Protein AF-A0A225UW39-F1 (afdb_monomer_lite)

Radius of gyration: 44.23 Å; chains: 1; bounding box: 96×54×113 Å

Foldseek 3Di:
DDDDDDDDDDDDDDDDDDDDDDDDDDDDDDDDDDDDDDDDDDDDDDDDDDDDDDPDPPDDDPDDDQCRQQDPPFGGLVRLVVVQCVPPVLVCLCVCVDPPSPQDVVNSVVVSVVSCVVSVRNPPDPVVCVVPPPDPPPPPPDDDDDDDDDDDDDDDDDPVPVVVVVVVVVVVVVVVVVVVVVVVVVVVVVVVVVVVVVVVVVVVVVVVVVVVVVVVVVVVVVVVVVVVVVLVVLVVVLVVVVVVVDDNVVSCVVRPDPPPD

pLDDT: mean 72.31, std 24.88, range [29.11, 98.69]

Sequence (261 aa):
MAGVGGPRCATTAVVQATKLSVPSKPNTKKAATTTAASTVAVAATDVDKPGLRATTRTGKKAPIFWDSDGVNGGKTSLRVILDWMSDQANYDKWRGSDRNSGKTKEALLGEILEQLEKAHIKHRDRARRSATSRNPILQRNEKQPLAVKSSSTCKKQKPDSDERLLEQQEEAFRARKEKRERAMVYQEREHELRRKELQLKEEKHDREKAHADLELKLKLVHLKTAEREAAVQLLLARKKLQDGGVAQKGIAHLLPISSVE

Secondary structure (DSSP, 8-state):
---------------------------------------------------------TT-PPP--TTS--STT---HHHHHHHHHHSHHHHHHHHT-STT----HHHHHHHHHHHHHHTT-GGG-THHHHTT---GGG-SSS----------------THHHHHHHHHHHHHHHHHHHHHHHHHHHHHHHHHHHHHHHHHHHHHHHHHHHHHHHHHHHHHHHHHHHHHHHHHHHHHHHHHHHHTT--HHHHHHHS------

Structure (mmCIF, N/CA/C/O backbone):
data_AF-A0A225UW39-F1
#
_entry.id   AF-A0A225UW39-F1
#
loop_
_atom_site.group_PDB
_atom_site.id
_atom_site.type_symbol
_atom_site.label_atom_id
_atom_site.label_alt_id
_atom_site.label_comp_id
_atom_site.label_asym_id
_atom_site.label_entity_id
_atom_site.label_seq_id
_atom_site.pdbx_PDB_ins_code
_atom_site.Cartn_x
_atom_site.Cartn_y
_atom_site.Cartn_z
_atom_site.occupancy
_atom_site.B_iso_or_equiv
_atom_site.auth_seq_id
_atom_site.auth_comp_id
_atom_site.auth_asym_id
_atom_site.auth_atom_id
_atom_site.pdbx_PDB_model_num
ATOM 1 N N . MET A 1 1 ? 34.923 28.949 40.876 1.00 43.06 1 MET A N 1
ATOM 2 C CA . MET A 1 1 ? 34.770 28.513 39.470 1.00 43.06 1 MET A CA 1
ATOM 3 C C . MET A 1 1 ? 33.539 27.617 39.428 1.00 43.06 1 MET A C 1
ATOM 5 O O . MET A 1 1 ? 33.566 26.583 40.067 1.00 43.06 1 MET A O 1
ATOM 9 N N . ALA A 1 2 ? 32.357 28.168 39.151 1.00 41.69 2 ALA A N 1
ATOM 10 C CA . ALA A 1 2 ? 31.771 28.429 37.826 1.00 41.69 2 ALA A CA 1
ATOM 11 C C . ALA A 1 2 ? 31.164 27.160 37.177 1.00 41.69 2 ALA A C 1
ATOM 13 O O . ALA A 1 2 ? 31.898 26.223 36.890 1.00 41.69 2 ALA A O 1
ATOM 14 N N . GLY A 1 3 ? 29.840 27.198 36.931 1.00 43.31 3 GLY A N 1
ATOM 15 C CA . GLY A 1 3 ? 29.038 26.262 36.109 1.00 43.31 3 GLY A CA 1
ATOM 16 C C . GLY A 1 3 ? 28.100 25.354 36.927 1.00 43.31 3 GLY A C 1
ATOM 17 O O . GLY A 1 3 ? 28.575 24.358 37.448 1.00 43.31 3 GLY A O 1
ATOM 18 N N . VAL A 1 4 ? 26.830 25.675 37.246 1.00 47.44 4 VAL A N 1
ATOM 19 C CA . VAL A 1 4 ? 25.628 25.940 36.397 1.00 47.44 4 VAL A CA 1
ATOM 20 C C . VAL A 1 4 ? 25.274 24.711 35.536 1.00 47.44 4 VAL A C 1
ATOM 22 O O . VAL A 1 4 ? 26.114 24.274 34.769 1.00 47.44 4 VAL A O 1
ATOM 25 N N . GLY A 1 5 ? 24.090 24.090 35.546 1.00 38.31 5 GLY A N 1
ATOM 26 C CA . GLY A 1 5 ? 22.823 24.330 36.230 1.00 38.31 5 GLY A CA 1
ATOM 27 C C . GLY A 1 5 ? 21.783 23.267 35.815 1.00 38.31 5 GLY A C 1
ATOM 28 O O . GLY A 1 5 ? 21.834 22.711 34.722 1.00 38.31 5 GLY A O 1
ATOM 29 N N . GLY A 1 6 ? 20.833 23.000 36.705 1.00 38.66 6 GLY A N 1
ATOM 30 C CA . GLY A 1 6 ? 19.461 22.550 36.417 1.00 38.66 6 GLY A CA 1
ATOM 31 C C . GLY A 1 6 ? 18.514 23.426 37.264 1.00 38.66 6 GLY A C 1
ATOM 32 O O . GLY A 1 6 ? 19.045 24.225 38.040 1.00 38.66 6 GLY A O 1
ATOM 33 N N . PRO A 1 7 ? 17.166 23.318 37.212 1.00 55.56 7 PRO A N 1
ATOM 34 C CA . PRO A 1 7 ? 16.337 22.276 36.600 1.00 55.56 7 PRO A CA 1
ATOM 35 C C . PRO A 1 7 ? 15.132 22.800 35.761 1.00 55.56 7 PRO A C 1
ATOM 37 O O . PRO A 1 7 ? 14.865 23.991 35.674 1.00 55.56 7 PRO A O 1
ATOM 40 N N . ARG A 1 8 ? 14.408 21.839 35.162 1.00 48.00 8 ARG A N 1
ATOM 41 C CA . ARG A 1 8 ? 12.946 21.746 34.917 1.00 48.00 8 ARG A CA 1
ATOM 42 C C . ARG A 1 8 ? 12.094 23.030 34.906 1.00 48.00 8 ARG A C 1
ATOM 44 O O . ARG A 1 8 ? 11.932 23.644 35.948 1.00 48.00 8 ARG A O 1
ATOM 51 N N . CYS A 1 9 ? 11.327 23.219 33.825 1.00 42.88 9 CYS A N 1
ATOM 52 C CA . CYS A 1 9 ? 9.947 23.729 33.869 1.00 42.88 9 CYS A CA 1
ATOM 53 C C . CYS A 1 9 ? 9.122 23.157 32.701 1.00 42.88 9 CYS A C 1
ATOM 55 O O . CYS A 1 9 ? 9.587 23.099 31.565 1.00 42.88 9 CYS A O 1
ATOM 57 N N . ALA A 1 10 ? 7.906 22.717 33.021 1.00 45.09 10 ALA A N 1
ATOM 58 C CA . ALA A 1 10 ? 6.857 22.300 32.100 1.00 45.09 10 ALA A CA 1
ATOM 59 C C . ALA A 1 10 ? 5.999 23.508 31.698 1.00 45.09 10 ALA A C 1
ATOM 61 O O . ALA A 1 10 ? 5.753 24.361 32.549 1.00 45.09 10 ALA A O 1
ATOM 62 N N . THR A 1 11 ? 5.463 23.522 30.472 1.00 55.16 11 THR A N 1
ATOM 63 C CA . THR A 1 11 ? 4.322 24.381 30.114 1.00 55.16 11 THR A CA 1
ATOM 64 C C . THR A 1 11 ? 3.371 23.665 29.154 1.00 55.16 11 THR A C 1
ATOM 66 O O . THR A 1 11 ? 3.771 22.911 28.270 1.00 55.16 11 THR A O 1
ATOM 69 N N . THR A 1 12 ? 2.097 23.922 29.412 1.00 37.94 12 THR A N 1
ATOM 70 C CA . THR A 1 12 ? 0.854 23.303 28.956 1.00 37.94 12 THR A CA 1
ATOM 71 C C . THR A 1 12 ? 0.203 24.059 27.785 1.00 37.94 12 THR A C 1
ATOM 73 O O . THR A 1 12 ? 0.288 25.282 27.750 1.00 37.94 12 THR A O 1
ATOM 76 N N . ALA A 1 13 ? -0.557 23.317 26.956 1.00 38.22 13 ALA A N 1
ATOM 77 C CA . ALA A 1 13 ? -1.675 23.732 26.072 1.00 38.22 13 ALA A CA 1
ATOM 78 C C . ALA A 1 13 ? -1.328 24.641 24.861 1.00 38.22 13 ALA A C 1
ATOM 80 O O . ALA A 1 13 ? -0.354 25.371 24.882 1.00 38.22 13 ALA A O 1
ATOM 81 N N . VAL A 1 14 ? -2.028 24.630 23.717 1.00 41.81 14 VAL A N 1
ATOM 82 C CA . VAL A 1 14 ? -3.482 24.674 23.480 1.00 41.81 14 VAL A CA 1
ATOM 83 C C . VAL A 1 14 ? -3.831 24.069 22.108 1.00 41.81 14 VAL A C 1
ATOM 85 O O . VAL A 1 14 ? -3.168 24.303 21.103 1.00 41.81 14 VAL A O 1
ATOM 88 N N . VAL A 1 15 ? -4.939 23.331 22.104 1.00 37.72 15 VAL A N 1
ATOM 89 C CA . VAL A 1 15 ? -5.726 22.845 20.964 1.00 37.72 15 VAL A CA 1
ATOM 90 C C . VAL A 1 15 ? -6.373 24.013 20.216 1.00 37.72 15 VAL A C 1
ATOM 92 O O . VAL A 1 15 ? -7.062 24.802 20.855 1.00 37.72 15 VAL A O 1
ATOM 95 N N . GLN A 1 16 ? -6.312 24.050 18.881 1.00 40.28 16 GLN A N 1
ATOM 96 C CA . GLN A 1 16 ? -7.401 24.639 18.091 1.00 40.28 16 GLN A CA 1
ATOM 97 C C . GLN A 1 16 ? -7.714 23.802 16.850 1.00 40.28 16 GLN A C 1
ATOM 99 O O . GLN A 1 16 ? -6.872 23.563 15.989 1.00 40.28 16 GLN A O 1
ATOM 104 N N . ALA A 1 17 ? -8.973 23.372 16.802 1.00 36.50 17 ALA A N 1
ATOM 105 C CA . ALA A 1 17 ? -9.659 22.794 15.666 1.00 36.50 17 ALA A CA 1
ATOM 106 C C . ALA A 1 17 ? -10.583 23.855 15.049 1.00 36.50 17 ALA A C 1
ATOM 108 O O . ALA A 1 17 ? -11.327 24.518 15.769 1.00 36.50 17 ALA A O 1
ATOM 109 N N . THR A 1 18 ? -10.600 23.954 13.723 1.00 40.53 18 THR A N 1
ATOM 110 C CA . THR A 1 18 ? -11.638 24.637 12.929 1.00 40.53 18 THR A CA 1
ATOM 111 C C . THR A 1 18 ? -11.845 23.791 11.664 1.00 40.53 18 THR A C 1
ATOM 113 O O . THR A 1 18 ? -10.919 23.553 10.903 1.00 40.53 18 THR A O 1
ATOM 116 N N . LYS A 1 19 ? -12.903 22.979 11.591 1.00 45.28 19 LYS A N 1
ATOM 117 C CA . LYS A 1 19 ? -14.300 23.263 11.206 1.00 45.28 19 LYS A CA 1
ATOM 118 C C . LYS A 1 19 ? -14.480 23.495 9.694 1.00 45.28 19 LYS A C 1
ATOM 120 O O . LYS A 1 19 ? -14.080 24.511 9.142 1.00 45.28 19 LYS A O 1
ATOM 125 N N . LEU A 1 20 ? -15.129 22.498 9.086 1.00 36.25 20 LEU A N 1
ATOM 126 C CA . LEU A 1 20 ? -15.677 22.414 7.729 1.00 36.25 20 LEU A CA 1
ATOM 127 C C . LEU A 1 20 ? -16.505 23.647 7.333 1.00 36.25 20 LEU A C 1
ATOM 129 O O . LEU A 1 20 ? -17.276 24.154 8.149 1.00 36.25 20 LEU A O 1
ATOM 133 N N . SER A 1 21 ? -16.463 24.018 6.050 1.00 37.16 21 SER A N 1
ATOM 134 C CA . SER A 1 21 ? -17.576 24.719 5.403 1.00 37.16 21 SER A CA 1
ATOM 135 C C . SER A 1 21 ? -17.637 24.425 3.901 1.00 37.16 21 SER A C 1
ATOM 137 O O . SER A 1 21 ? -16.747 24.780 3.132 1.00 37.16 21 SER A O 1
ATOM 139 N N . VAL A 1 22 ? -18.720 23.753 3.518 1.00 44.44 22 VAL A N 1
ATOM 140 C CA . VAL A 1 22 ? -19.279 23.666 2.165 1.00 44.44 22 VAL A CA 1
ATOM 141 C C . VAL A 1 22 ? -20.171 24.891 1.956 1.00 44.44 22 VAL A C 1
ATOM 143 O O . VAL A 1 22 ? -20.897 25.258 2.880 1.00 44.44 22 VAL A O 1
ATOM 146 N N . PRO A 1 23 ? -20.250 25.434 0.734 1.00 44.53 23 PRO A N 1
ATOM 147 C CA . PRO A 1 23 ? -21.519 25.992 0.284 1.00 44.53 23 PRO A CA 1
ATOM 148 C C . PRO A 1 23 ? -22.024 25.319 -0.997 1.00 44.53 23 PRO A C 1
ATOM 150 O O . PRO A 1 23 ? -21.292 25.064 -1.951 1.00 44.53 23 PRO A O 1
ATOM 153 N N . SER A 1 24 ? -23.325 25.040 -0.989 1.00 31.25 24 SER A N 1
ATOM 154 C CA . SER A 1 24 ? -24.117 24.510 -2.092 1.00 31.25 24 SER A CA 1
ATOM 155 C C . SER A 1 24 ? -25.216 25.517 -2.456 1.00 31.25 24 SER A C 1
ATOM 157 O O . SER A 1 24 ? -25.734 26.178 -1.555 1.00 31.25 24 SER A O 1
ATOM 159 N N . LYS A 1 25 ? -25.624 25.478 -3.741 1.00 35.12 25 LYS A N 1
ATOM 160 C CA . LYS A 1 25 ? -26.891 25.939 -4.375 1.00 35.12 25 LYS A CA 1
ATOM 161 C C . LYS A 1 25 ? -27.014 27.420 -4.797 1.00 35.12 25 LYS A C 1
ATOM 163 O O . LYS A 1 25 ? -26.351 28.263 -4.207 1.00 35.12 25 LYS A O 1
ATOM 168 N N . PRO A 1 26 ? -27.989 27.779 -5.677 1.00 46.94 26 PRO A N 1
ATOM 169 C CA . PRO A 1 26 ? -28.672 27.029 -6.765 1.00 46.94 26 PRO A CA 1
ATOM 170 C C . PRO A 1 26 ? -28.851 27.859 -8.079 1.00 46.94 26 PRO A C 1
ATOM 172 O O . PRO A 1 26 ? -28.635 29.063 -8.086 1.00 46.94 26 PRO A O 1
ATOM 175 N N . ASN A 1 27 ? -29.324 27.253 -9.185 1.00 29.11 27 ASN A N 1
ATOM 176 C CA . ASN A 1 27 ? -30.716 27.371 -9.697 1.00 29.11 27 ASN A CA 1
ATOM 177 C C . ASN A 1 27 ? -30.883 27.209 -11.236 1.00 29.11 27 ASN A C 1
ATOM 179 O O . ASN A 1 27 ? -30.355 27.978 -12.028 1.00 29.11 27 ASN A O 1
ATOM 183 N N . THR A 1 28 ? -31.752 26.254 -11.602 1.00 32.28 28 THR A N 1
ATOM 184 C CA . THR A 1 28 ? -32.801 26.277 -12.654 1.00 32.28 28 THR A CA 1
ATOM 185 C C . THR A 1 28 ? -32.511 26.741 -14.092 1.00 32.28 28 THR A C 1
ATOM 187 O O . THR A 1 28 ? -32.328 27.929 -14.335 1.00 32.28 28 THR A O 1
ATOM 190 N N . LYS A 1 29 ? -32.829 25.867 -15.067 1.00 33.69 29 LYS A N 1
ATOM 191 C CA . LYS A 1 29 ? -34.083 25.943 -15.862 1.00 33.69 29 LYS A CA 1
ATOM 192 C C . LYS A 1 29 ? -34.317 24.689 -16.739 1.00 33.69 29 LYS A C 1
ATOM 194 O O . LYS A 1 29 ? -33.473 24.339 -17.547 1.00 33.69 29 LYS A O 1
ATOM 199 N N . LYS A 1 30 ? -35.495 24.077 -16.512 1.00 33.22 30 LYS A N 1
ATOM 200 C CA . LYS A 1 30 ? -36.467 23.377 -17.398 1.00 33.22 30 LYS A CA 1
ATOM 201 C C . LYS A 1 30 ? -35.930 22.608 -18.626 1.00 33.22 30 LYS A C 1
ATOM 203 O O . LYS A 1 30 ? -35.326 23.208 -19.497 1.00 33.22 30 LYS A O 1
ATOM 208 N N . ALA A 1 31 ? -36.079 21.282 -18.727 1.00 30.34 31 ALA A N 1
ATOM 209 C CA . ALA A 1 31 ? -37.294 20.444 -18.846 1.00 30.34 31 ALA A CA 1
ATOM 210 C C . ALA A 1 31 ? -37.996 20.517 -20.217 1.00 30.34 31 ALA A C 1
ATOM 212 O O . ALA A 1 31 ? -38.621 21.527 -20.521 1.00 30.34 31 ALA A O 1
ATOM 213 N N . ALA A 1 32 ? -37.972 19.401 -20.958 1.00 34.16 32 ALA A N 1
ATOM 214 C CA . ALA A 1 32 ? -39.138 18.819 -21.631 1.00 34.16 32 ALA A CA 1
ATOM 215 C C . ALA A 1 32 ? -38.837 17.363 -22.044 1.00 34.16 32 ALA A C 1
ATOM 217 O O . ALA A 1 32 ? -37.927 17.088 -22.820 1.00 34.16 32 ALA A O 1
ATOM 218 N N . THR A 1 33 ? -39.620 16.454 -21.472 1.00 33.66 33 THR A N 1
ATOM 219 C CA . THR A 1 33 ? -39.749 15.023 -21.765 1.00 33.66 33 THR A CA 1
ATOM 220 C C . THR A 1 33 ? -40.867 14.842 -22.784 1.00 33.66 33 THR A C 1
ATOM 222 O O . THR A 1 33 ? -41.932 15.388 -22.519 1.00 33.66 33 THR A O 1
ATOM 225 N N . THR A 1 34 ? -40.704 14.003 -23.817 1.00 34.22 34 THR A N 1
ATOM 226 C CA . THR A 1 34 ? -41.842 13.247 -24.384 1.00 34.22 34 THR A CA 1
ATOM 227 C C . THR A 1 34 ? -41.394 11.907 -24.982 1.00 34.22 34 THR A C 1
ATOM 229 O O . THR A 1 34 ? -40.616 11.837 -25.927 1.00 34.22 34 THR A O 1
ATOM 232 N N . THR A 1 35 ? -41.948 10.860 -24.381 1.00 30.28 35 THR A N 1
ATOM 233 C CA . THR A 1 35 ? -42.125 9.456 -24.772 1.00 30.28 35 THR A CA 1
ATOM 234 C C . THR A 1 35 ? -42.878 9.259 -26.098 1.00 30.28 35 THR A C 1
ATOM 236 O O . THR A 1 35 ? -43.879 9.935 -26.301 1.00 30.28 35 THR A O 1
ATOM 239 N N . ALA A 1 36 ? -42.519 8.256 -26.912 1.00 29.64 36 ALA A N 1
ATOM 240 C CA . ALA A 1 36 ? -43.477 7.369 -27.605 1.00 29.64 36 ALA A CA 1
ATOM 241 C C . ALA A 1 36 ? -42.772 6.199 -28.319 1.00 29.64 36 ALA A C 1
ATOM 243 O O . ALA A 1 36 ? -41.614 6.292 -28.711 1.00 29.64 36 ALA A O 1
ATOM 244 N N . ALA A 1 37 ? -43.504 5.092 -28.421 1.00 29.81 37 ALA A N 1
ATOM 245 C CA . ALA A 1 37 ? -43.069 3.735 -28.723 1.00 29.81 37 ALA A CA 1
ATOM 246 C C . ALA A 1 37 ? -43.017 3.360 -30.223 1.00 29.81 37 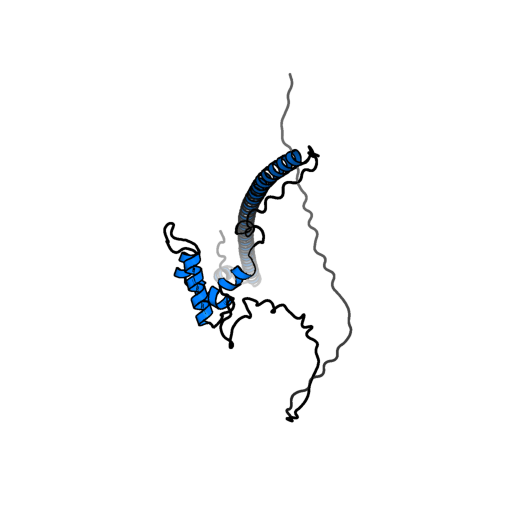ALA A C 1
ATOM 248 O O . ALA A 1 37 ? -43.473 4.103 -31.085 1.00 29.81 37 ALA A O 1
ATOM 249 N N . SER A 1 38 ? -42.471 2.155 -30.457 1.00 33.53 38 SER A N 1
ATOM 250 C CA . SER A 1 38 ? -42.459 1.283 -31.647 1.00 33.53 38 SER A CA 1
ATOM 251 C C . SER A 1 38 ? -43.503 1.523 -32.744 1.00 33.53 38 SER A C 1
ATOM 253 O O . SER A 1 38 ? -44.670 1.732 -32.430 1.00 33.53 38 SER A O 1
ATOM 255 N N . THR A 1 39 ? -43.141 1.255 -34.011 1.00 32.12 39 THR A N 1
ATOM 256 C CA . THR A 1 39 ? -43.664 0.130 -34.839 1.00 32.12 39 THR A CA 1
ATOM 257 C C . THR A 1 39 ? -42.969 0.080 -36.217 1.00 32.12 39 THR A C 1
ATOM 259 O O . THR A 1 39 ? -42.507 1.084 -36.745 1.00 32.12 39 THR A O 1
ATOM 262 N N . VAL A 1 40 ? -42.856 -1.144 -36.734 1.00 39.62 40 VAL A N 1
ATOM 263 C CA . VAL A 1 40 ? -42.181 -1.658 -37.938 1.00 39.62 40 VAL A CA 1
ATOM 264 C C . VAL A 1 40 ? -42.757 -1.128 -39.263 1.00 39.62 40 VAL A C 1
ATOM 266 O O . VAL A 1 40 ? -43.974 -1.065 -39.395 1.00 39.62 40 VAL A O 1
ATOM 269 N N . ALA A 1 41 ? -41.909 -0.906 -40.280 1.00 29.52 41 ALA A N 1
ATOM 270 C CA . ALA A 1 41 ? -42.256 -1.139 -41.691 1.00 29.52 41 ALA A CA 1
ATOM 271 C C . ALA A 1 41 ? -41.007 -1.300 -42.585 1.00 29.52 41 ALA A C 1
ATOM 273 O O . ALA A 1 41 ? -39.993 -0.629 -42.416 1.00 29.52 41 ALA A O 1
ATOM 274 N N . VAL A 1 42 ? -41.130 -2.233 -43.525 1.00 35.06 42 VAL A N 1
ATOM 275 C CA . VAL A 1 42 ? -40.176 -2.712 -44.532 1.00 35.06 42 VAL A CA 1
ATOM 276 C C . VAL A 1 42 ? -40.246 -1.837 -45.789 1.00 35.06 42 VAL A C 1
ATOM 278 O O . VAL A 1 42 ? -41.352 -1.514 -46.205 1.00 35.06 42 VAL A O 1
ATOM 281 N N . ALA A 1 43 ? -39.114 -1.549 -46.443 1.00 29.22 43 ALA A N 1
ATOM 282 C CA . ALA A 1 43 ? -39.011 -1.468 -47.910 1.00 29.22 43 ALA A CA 1
ATOM 283 C C . ALA A 1 43 ? -37.544 -1.341 -48.353 1.00 29.22 43 ALA A C 1
ATOM 285 O O . ALA A 1 43 ? -36.819 -0.445 -47.926 1.00 29.22 43 ALA A O 1
ATOM 286 N N . ALA A 1 44 ? -37.126 -2.258 -49.221 1.00 36.59 44 ALA A N 1
ATOM 287 C CA . ALA A 1 44 ? -35.885 -2.199 -49.975 1.00 36.59 44 ALA A CA 1
ATOM 288 C C . ALA A 1 44 ? -36.010 -1.214 -51.146 1.00 36.59 44 ALA A C 1
ATOM 290 O O . ALA A 1 44 ? -37.046 -1.217 -51.800 1.00 36.59 44 ALA A O 1
ATOM 291 N N . THR A 1 45 ? -34.934 -0.492 -51.471 1.00 33.97 45 THR A N 1
ATOM 292 C CA . THR A 1 45 ? -34.477 -0.297 -52.858 1.00 33.97 45 THR A CA 1
ATOM 293 C C . THR A 1 45 ? -32.982 0.015 -52.898 1.00 33.97 45 THR A C 1
ATOM 295 O O . THR A 1 45 ? -32.402 0.570 -51.969 1.00 33.97 45 THR A O 1
ATOM 298 N N . ASP A 1 46 ? -32.420 -0.426 -54.008 1.00 29.88 46 ASP A N 1
ATOM 299 C CA . ASP A 1 46 ? -31.042 -0.645 -54.411 1.00 29.88 46 ASP A CA 1
ATOM 300 C C . ASP A 1 46 ? -30.350 0.635 -54.970 1.00 29.88 46 ASP A C 1
ATOM 302 O O . ASP A 1 46 ? -31.019 1.622 -55.271 1.00 29.88 46 ASP A O 1
ATOM 306 N N . VAL A 1 47 ? -29.028 0.535 -55.182 1.00 37.81 47 VAL A N 1
ATOM 307 C CA . VAL A 1 47 ? -28.171 1.274 -56.147 1.00 37.81 47 VAL A CA 1
ATOM 308 C C . VAL A 1 47 ? -27.542 2.668 -55.817 1.00 37.81 47 VAL A C 1
ATOM 310 O O . VAL A 1 47 ? -28.205 3.685 -55.656 1.00 37.81 47 VAL A O 1
ATOM 313 N N . ASP A 1 48 ? -26.192 2.656 -55.881 1.00 31.22 48 ASP A N 1
ATOM 314 C CA . ASP A 1 48 ? -25.176 3.680 -56.260 1.00 31.22 48 ASP A CA 1
ATOM 315 C C . ASP A 1 48 ? -24.614 4.778 -55.301 1.00 31.22 48 ASP A C 1
ATOM 317 O O . ASP A 1 48 ? -25.154 5.865 -55.147 1.00 31.22 48 ASP A O 1
ATOM 321 N N . LYS A 1 49 ? -23.421 4.471 -54.730 1.00 38.28 49 LYS A N 1
ATOM 322 C CA . LYS A 1 49 ? -22.071 5.137 -54.796 1.00 38.28 49 LYS A CA 1
ATOM 323 C C . LYS A 1 49 ? -21.921 6.670 -55.057 1.00 38.28 49 LYS A C 1
ATOM 325 O O . LYS A 1 49 ? -22.751 7.242 -55.742 1.00 38.28 49 LYS A O 1
ATOM 330 N N . PRO A 1 50 ? -20.728 7.307 -54.837 1.00 46.09 50 PRO A N 1
ATOM 331 C CA . PRO A 1 50 ? -19.595 7.093 -53.902 1.00 46.09 50 PRO A CA 1
ATOM 332 C C . PRO A 1 50 ? -19.207 8.367 -53.091 1.00 46.09 50 PRO A C 1
ATOM 334 O O . PRO A 1 50 ? -19.533 9.486 -53.466 1.00 46.09 50 PRO A O 1
ATOM 337 N N . GLY A 1 51 ? -18.308 8.228 -52.102 1.00 30.42 51 GLY A N 1
ATOM 338 C CA . GLY A 1 51 ? -17.236 9.229 -51.933 1.00 30.42 51 GLY A CA 1
ATOM 339 C C . GLY A 1 51 ? -16.938 9.739 -50.523 1.00 30.42 51 GLY A C 1
ATOM 340 O O . GLY A 1 51 ? -17.150 10.912 -50.240 1.00 30.42 51 GLY A O 1
ATOM 341 N N . LEU A 1 52 ? -16.285 8.925 -49.687 1.00 40.03 52 LEU A N 1
ATOM 342 C CA . LEU A 1 52 ? -15.404 9.455 -48.641 1.00 40.03 52 LEU A CA 1
ATOM 343 C C . LEU A 1 52 ? -13.964 9.031 -48.937 1.00 40.03 52 LEU A C 1
ATOM 345 O O . LEU A 1 52 ? -13.610 7.854 -48.966 1.00 40.03 52 LEU A O 1
ATOM 349 N N . ARG A 1 53 ? -13.165 10.052 -49.254 1.00 41.62 53 ARG A N 1
ATOM 350 C CA . ARG A 1 53 ? -11.761 10.015 -49.665 1.00 41.62 53 ARG A CA 1
ATOM 351 C C . ARG A 1 53 ? -10.886 9.324 -48.614 1.00 41.62 53 ARG A C 1
ATOM 353 O O . ARG A 1 53 ? -10.520 9.937 -47.617 1.00 41.62 53 ARG A O 1
ATOM 360 N N . ALA A 1 54 ? -10.438 8.109 -48.912 1.00 41.16 54 ALA A N 1
ATOM 361 C CA . ALA A 1 54 ? -9.155 7.623 -48.422 1.00 41.16 54 ALA A CA 1
ATOM 362 C C . ALA A 1 54 ? -8.068 8.127 -49.382 1.00 41.16 54 ALA A C 1
ATOM 364 O O . ALA A 1 54 ? -8.010 7.739 -50.548 1.00 41.16 54 ALA A O 1
ATOM 365 N N . THR A 1 55 ? -7.218 9.032 -48.909 1.00 41.75 55 THR A N 1
ATOM 366 C CA . THR A 1 55 ? -6.019 9.477 -49.620 1.00 41.75 55 THR A CA 1
ATOM 367 C C . THR A 1 55 ? -5.016 8.327 -49.685 1.00 41.75 55 THR A C 1
ATOM 369 O O . THR A 1 55 ? -4.201 8.115 -48.789 1.00 41.75 55 THR A O 1
ATOM 372 N N . THR A 1 56 ? -5.054 7.559 -50.772 1.00 41.44 56 THR A N 1
ATOM 373 C CA . THR A 1 56 ? -4.016 6.576 -51.079 1.00 41.44 56 THR A CA 1
ATOM 374 C C . THR A 1 56 ? -2.743 7.304 -51.501 1.00 41.44 56 THR A C 1
ATOM 376 O O . THR A 1 56 ? -2.601 7.726 -52.648 1.00 41.44 56 THR A O 1
ATOM 379 N N . ARG A 1 57 ? -1.782 7.427 -50.578 1.00 44.22 57 ARG A N 1
ATOM 380 C CA . ARG A 1 57 ? -0.376 7.622 -50.951 1.00 44.22 57 ARG A CA 1
ATOM 381 C C . ARG A 1 57 ? 0.103 6.341 -51.623 1.00 44.22 57 ARG A C 1
ATOM 383 O O . ARG A 1 57 ? 0.302 5.314 -50.976 1.00 44.22 57 ARG A O 1
ATOM 390 N N . THR A 1 58 ? 0.259 6.419 -52.933 1.00 53.03 58 THR A N 1
ATOM 391 C CA . THR A 1 58 ? 0.842 5.388 -53.782 1.00 53.03 58 THR A CA 1
ATOM 392 C C . THR A 1 58 ? 2.225 4.980 -53.255 1.00 53.03 58 THR A C 1
ATOM 394 O O . THR A 1 58 ? 3.096 5.811 -53.000 1.00 53.03 58 THR A O 1
ATOM 397 N N . GLY A 1 59 ? 2.408 3.673 -53.038 1.00 54.59 59 GLY A N 1
ATOM 398 C CA . GLY A 1 59 ? 3.725 3.041 -52.894 1.00 54.59 59 GLY A CA 1
ATOM 399 C C . GLY A 1 59 ? 4.105 2.445 -51.533 1.00 54.59 59 GLY A C 1
ATOM 400 O O . GLY A 1 59 ? 5.115 1.748 -51.467 1.00 54.59 59 GLY A O 1
ATOM 401 N N . LYS A 1 60 ? 3.343 2.638 -50.446 1.00 61.06 60 LYS A N 1
ATOM 402 C CA . LYS A 1 60 ? 3.661 2.004 -49.147 1.00 61.06 60 LYS A CA 1
ATOM 403 C C . LYS A 1 60 ? 2.475 1.186 -48.644 1.00 61.06 60 LYS A C 1
ATOM 405 O O . LYS A 1 60 ? 1.407 1.737 -48.404 1.00 61.06 60 LYS A O 1
ATOM 410 N N . LYS A 1 61 ? 2.669 -0.134 -48.503 1.00 68.00 61 LYS A N 1
ATOM 411 C CA . LYS A 1 61 ? 1.677 -1.031 -47.885 1.00 68.00 61 LYS A CA 1
ATOM 412 C C . LYS A 1 61 ? 1.337 -0.484 -46.497 1.00 68.00 61 LYS A C 1
ATOM 414 O O . LYS A 1 61 ? 2.254 -0.093 -45.771 1.00 68.00 61 LYS A O 1
ATOM 419 N N . ALA A 1 62 ? 0.049 -0.439 -46.159 1.00 70.00 62 ALA A N 1
ATOM 420 C CA . ALA A 1 62 ? -0.400 0.013 -44.848 1.00 70.00 62 ALA A CA 1
ATOM 421 C C . ALA A 1 62 ? 0.345 -0.761 -43.740 1.00 70.00 62 ALA A C 1
ATOM 423 O O . ALA A 1 62 ? 0.584 -1.965 -43.906 1.00 70.00 62 ALA A O 1
ATOM 424 N N . PRO A 1 63 ? 0.755 -0.099 -42.642 1.00 74.75 63 PRO A N 1
ATOM 425 C CA . PRO A 1 63 ? 1.347 -0.782 -41.500 1.00 74.75 63 PRO A CA 1
ATOM 426 C C . PRO A 1 63 ? 0.408 -1.884 -41.007 1.00 74.75 63 PRO A C 1
ATOM 428 O O . PRO A 1 63 ? -0.747 -1.623 -40.684 1.00 74.75 63 PRO A O 1
ATOM 431 N N . ILE A 1 64 ? 0.900 -3.123 -40.977 1.00 79.12 64 ILE A N 1
ATOM 432 C CA . ILE A 1 64 ? 0.112 -4.262 -40.509 1.00 79.12 64 ILE A CA 1
ATOM 433 C C . ILE A 1 64 ? 0.251 -4.344 -38.986 1.00 79.12 64 ILE A C 1
ATOM 435 O O . ILE A 1 64 ? 1.304 -4.729 -38.460 1.00 79.12 64 ILE A O 1
ATOM 439 N N . PHE A 1 65 ? -0.808 -3.956 -38.279 1.00 84.62 65 PHE A N 1
ATOM 440 C CA . PHE A 1 65 ? -0.879 -4.018 -36.821 1.00 84.62 65 PHE A CA 1
ATOM 441 C C . PHE A 1 65 ? -1.017 -5.464 -36.341 1.00 84.62 65 PHE A C 1
ATOM 443 O O . PHE A 1 65 ? -1.741 -6.257 -36.927 1.00 84.62 65 PHE A O 1
ATOM 450 N N . TRP A 1 66 ? -0.319 -5.807 -35.260 1.00 89.38 66 TRP A N 1
ATOM 451 C CA . TRP A 1 66 ? -0.261 -7.171 -34.711 1.00 89.38 66 TRP A CA 1
ATOM 452 C C . TRP A 1 66 ? -1.584 -7.672 -34.115 1.00 89.38 66 TRP A C 1
ATOM 454 O O . TRP A 1 66 ? -1.739 -8.870 -33.901 1.00 89.38 66 TRP A O 1
ATOM 464 N N . ASP A 1 67 ? -2.515 -6.761 -33.832 1.00 87.44 67 ASP A N 1
ATOM 465 C CA . ASP A 1 67 ? -3.835 -7.054 -33.261 1.00 87.44 67 ASP A CA 1
ATOM 466 C C . ASP A 1 67 ? -4.966 -6.956 -34.303 1.00 87.44 67 ASP A C 1
ATOM 468 O O . ASP A 1 67 ? -6.147 -6.961 -33.980 1.00 87.44 67 ASP A O 1
ATOM 472 N N . SER A 1 68 ? -4.627 -6.819 -35.586 1.00 83.38 68 SER A N 1
ATOM 473 C CA . SER A 1 68 ? -5.619 -6.692 -36.668 1.00 83.38 68 SER A CA 1
ATOM 474 C C . SER A 1 68 ? -5.165 -7.381 -37.951 1.00 83.38 68 SER A C 1
ATOM 476 O O . SER A 1 68 ? -5.603 -7.036 -39.044 1.00 83.38 68 SER A O 1
ATOM 478 N N . ASP A 1 69 ? -4.254 -8.342 -37.824 1.00 86.00 69 ASP A N 1
ATOM 479 C CA . ASP A 1 69 ? -3.662 -9.079 -38.937 1.00 86.00 69 ASP A CA 1
ATOM 480 C C . ASP A 1 69 ? -4.155 -10.526 -39.040 1.00 86.00 69 ASP A C 1
ATOM 482 O O . ASP A 1 69 ? -3.561 -11.337 -39.755 1.00 86.00 69 ASP A O 1
ATOM 486 N N . GLY A 1 70 ? -5.258 -10.822 -38.347 1.00 85.25 70 GLY A N 1
ATOM 487 C CA . GLY A 1 70 ? -5.990 -12.072 -38.479 1.00 85.25 70 GLY A CA 1
ATOM 488 C C . GLY A 1 70 ? -6.539 -12.228 -39.896 1.00 85.25 70 GLY A C 1
ATOM 489 O O . GLY A 1 70 ? -7.102 -11.299 -40.477 1.00 85.25 70 GLY A O 1
ATOM 490 N N . VAL A 1 71 ? -6.363 -13.419 -40.459 1.00 84.25 71 VAL A N 1
ATOM 491 C CA . VAL A 1 71 ? -6.838 -13.775 -41.801 1.00 84.25 71 VAL A CA 1
ATOM 492 C C . VAL A 1 71 ? -8.139 -14.568 -41.665 1.00 84.25 71 VAL A C 1
ATOM 494 O O . VAL A 1 71 ? -8.246 -15.414 -40.783 1.00 84.25 71 VAL A O 1
ATOM 497 N N . ASN A 1 72 ? -9.137 -14.301 -42.516 1.00 79.75 72 ASN A N 1
ATOM 498 C CA . ASN A 1 72 ? -10.429 -15.013 -42.553 1.00 79.75 72 ASN A CA 1
ATOM 499 C C . ASN A 1 72 ? -11.188 -15.056 -41.208 1.00 79.75 72 ASN A C 1
ATOM 501 O O . ASN A 1 72 ? -11.814 -16.059 -40.879 1.00 79.75 72 ASN A O 1
ATOM 505 N N . GLY A 1 73 ? -11.108 -13.988 -40.406 1.00 79.56 73 GLY A N 1
ATOM 506 C CA . GLY A 1 73 ? -11.715 -13.960 -39.067 1.00 79.56 73 GLY A CA 1
ATOM 507 C C . GLY A 1 73 ? -10.997 -14.837 -38.030 1.00 79.56 73 GLY A C 1
ATOM 508 O O . GLY A 1 73 ? -11.532 -15.068 -36.949 1.00 79.56 73 GLY A O 1
ATOM 509 N N . GLY A 1 74 ? -9.797 -15.331 -38.351 1.00 84.31 74 GLY A N 1
ATOM 510 C CA . GLY A 1 74 ? -8.948 -16.111 -37.455 1.00 84.31 74 GLY A CA 1
ATOM 511 C C . GLY A 1 74 ? -8.230 -15.276 -36.388 1.00 84.31 74 GLY A C 1
ATOM 512 O O . GLY A 1 74 ? -8.313 -14.046 -36.352 1.00 84.31 74 GLY A O 1
ATOM 513 N N . LYS A 1 75 ? -7.491 -15.968 -35.509 1.00 89.19 75 LYS A N 1
ATOM 514 C CA . LYS A 1 75 ? -6.684 -15.351 -34.443 1.00 89.19 75 LYS A CA 1
ATOM 515 C C . LYS A 1 75 ? -5.671 -14.359 -35.040 1.00 89.19 75 LYS A C 1
ATOM 517 O O . LYS A 1 75 ? -5.060 -14.638 -36.066 1.00 89.19 75 LYS A O 1
ATOM 522 N N . THR A 1 76 ? -5.473 -13.222 -34.377 1.00 93.06 76 THR A N 1
ATOM 523 C CA . THR A 1 76 ? -4.434 -12.235 -34.729 1.00 93.06 76 THR A CA 1
ATOM 524 C C . THR A 1 76 ? -3.051 -12.741 -34.316 1.00 93.06 76 THR A C 1
ATOM 526 O O . THR A 1 76 ? -2.947 -13.589 -33.427 1.00 93.06 76 THR A O 1
ATOM 529 N N . SER A 1 77 ? -1.972 -12.210 -34.901 1.00 90.50 77 SER A N 1
ATOM 530 C CA . SER A 1 77 ? -0.597 -12.593 -34.540 1.00 90.50 77 SER A CA 1
ATOM 531 C C . SER A 1 77 ? -0.339 -12.433 -33.047 1.00 90.50 77 SER A C 1
ATOM 533 O O . SER A 1 77 ? 0.300 -13.283 -32.428 1.00 90.50 77 SER A O 1
ATOM 535 N N . LEU A 1 78 ? -0.852 -11.350 -32.455 1.00 92.69 78 LEU A N 1
ATOM 536 C CA . LEU A 1 78 ? -0.727 -11.101 -31.025 1.00 92.69 78 LEU A CA 1
ATOM 537 C C . LEU A 1 78 ? -1.434 -12.189 -30.208 1.00 92.69 78 LEU A C 1
ATOM 539 O O . LEU A 1 78 ? -0.857 -12.705 -29.254 1.00 92.69 78 LEU A O 1
ATOM 543 N N . ARG A 1 79 ? -2.648 -12.587 -30.606 1.00 93.38 79 ARG A N 1
ATOM 544 C CA . ARG A 1 79 ? -3.391 -13.667 -29.941 1.00 93.38 79 ARG A CA 1
ATOM 545 C C . ARG A 1 79 ? -2.693 -15.013 -30.078 1.00 93.38 79 ARG A C 1
ATOM 547 O O . ARG A 1 79 ? -2.626 -15.729 -29.091 1.00 93.38 79 ARG A O 1
ATOM 554 N N . VAL A 1 80 ? -2.140 -15.332 -31.247 1.00 92.31 80 VAL A N 1
ATOM 555 C CA . VAL A 1 80 ? -1.384 -16.577 -31.473 1.00 92.31 80 VAL A CA 1
ATOM 556 C C . VAL A 1 80 ? -0.147 -16.646 -30.576 1.00 92.31 80 VAL A C 1
ATOM 558 O O . VAL A 1 80 ? 0.111 -17.680 -29.968 1.00 92.31 80 VAL A O 1
ATOM 561 N N . ILE A 1 81 ? 0.597 -15.546 -30.442 1.00 92.19 81 ILE A N 1
ATOM 562 C CA . ILE A 1 81 ? 1.790 -15.501 -29.582 1.00 92.19 81 ILE A CA 1
ATOM 563 C C . ILE A 1 81 ? 1.416 -15.603 -28.105 1.00 92.19 81 ILE A C 1
ATOM 565 O O . ILE A 1 81 ? 2.083 -16.313 -27.359 1.00 92.19 81 ILE A O 1
ATOM 569 N N . LEU A 1 82 ? 0.359 -14.912 -27.675 1.00 93.44 82 LEU A N 1
ATOM 570 C CA . LEU A 1 82 ? -0.102 -14.975 -26.289 1.00 93.44 82 LEU A CA 1
ATOM 571 C C . LEU A 1 82 ? -0.612 -16.370 -25.917 1.00 93.44 82 LEU A C 1
ATOM 573 O O . LEU A 1 82 ? -0.302 -16.847 -24.833 1.00 93.44 82 LEU A O 1
ATOM 577 N N . ASP A 1 83 ? -1.338 -17.032 -26.816 1.00 93.12 83 ASP A N 1
ATOM 578 C CA . ASP A 1 83 ? -1.790 -18.419 -26.654 1.00 93.12 83 ASP A CA 1
ATOM 579 C C . ASP A 1 83 ? -0.580 -19.358 -26.524 1.00 93.12 83 ASP A C 1
ATOM 581 O O . ASP A 1 83 ? -0.461 -20.099 -25.554 1.00 93.12 83 ASP A O 1
ATOM 585 N N . TRP A 1 84 ? 0.407 -19.215 -27.415 1.00 91.81 84 TRP A N 1
ATOM 586 C CA . TRP A 1 84 ? 1.652 -19.986 -27.360 1.00 91.81 84 TRP A CA 1
ATOM 587 C C . TRP A 1 84 ? 2.456 -19.752 -26.071 1.00 91.81 84 TRP A C 1
ATOM 589 O O . TRP A 1 84 ? 3.054 -20.686 -25.540 1.00 91.81 84 TRP A O 1
ATOM 599 N N . MET A 1 85 ? 2.471 -18.518 -25.558 1.00 91.44 85 MET A N 1
ATOM 600 C CA . MET A 1 85 ? 3.134 -18.153 -24.301 1.00 91.44 85 MET A CA 1
ATOM 601 C C . MET A 1 85 ? 2.341 -18.528 -23.045 1.00 91.44 85 MET A C 1
ATOM 603 O O . MET A 1 85 ? 2.919 -18.516 -21.960 1.00 91.44 85 MET A O 1
ATOM 607 N N . SER A 1 86 ? 1.043 -18.816 -23.165 1.00 91.75 86 SER A N 1
ATOM 608 C CA . SER A 1 86 ? 0.204 -19.211 -22.025 1.00 91.75 86 SER A CA 1
ATOM 609 C C . SER A 1 86 ? 0.563 -20.613 -21.526 1.00 91.75 86 SER A C 1
ATOM 611 O O . SER A 1 86 ? 0.351 -20.929 -20.356 1.00 91.75 86 SER A O 1
ATOM 613 N N . ASP A 1 87 ? 1.185 -21.425 -22.382 1.00 89.94 87 ASP A N 1
ATOM 614 C CA . ASP A 1 87 ? 1.793 -22.689 -21.992 1.00 89.94 87 ASP A CA 1
ATOM 615 C C . ASP A 1 87 ? 3.072 -22.445 -21.181 1.00 89.94 87 ASP A C 1
ATOM 617 O O . ASP A 1 87 ? 4.088 -21.972 -21.704 1.00 89.94 87 ASP A O 1
ATOM 621 N N . GLN A 1 88 ? 3.058 -22.855 -19.911 1.00 85.62 88 GLN A N 1
ATOM 622 C CA . GLN A 1 88 ? 4.191 -22.700 -18.992 1.00 85.62 88 GLN A CA 1
ATOM 623 C C . GLN A 1 88 ? 5.495 -23.276 -19.574 1.00 85.62 88 GLN A C 1
ATOM 625 O O . GLN A 1 88 ? 6.543 -22.638 -19.518 1.00 85.62 88 GLN A O 1
ATOM 630 N N . ALA A 1 89 ? 5.419 -24.428 -20.246 1.00 86.50 89 ALA A N 1
ATOM 631 C CA . ALA A 1 89 ? 6.573 -25.061 -20.881 1.00 86.50 89 ALA A CA 1
ATOM 632 C C . ALA A 1 89 ? 7.187 -24.223 -22.019 1.00 86.50 89 ALA A C 1
ATOM 634 O O . ALA A 1 89 ? 8.392 -24.296 -22.257 1.00 86.50 89 ALA A O 1
ATOM 635 N N . ASN A 1 90 ? 6.387 -23.439 -22.747 1.00 88.06 90 ASN A N 1
ATOM 636 C CA . ASN A 1 90 ? 6.885 -22.552 -23.801 1.00 88.06 90 ASN A CA 1
ATOM 637 C C . ASN A 1 90 ? 7.433 -21.255 -23.207 1.00 88.06 90 ASN A C 1
ATOM 639 O O . ASN A 1 90 ? 8.488 -20.776 -23.631 1.00 88.06 90 ASN A O 1
ATOM 643 N N . TYR A 1 91 ? 6.771 -20.734 -22.173 1.00 87.94 91 TYR A N 1
ATOM 644 C CA . TYR A 1 91 ? 7.257 -19.592 -21.411 1.00 87.94 91 TYR A CA 1
ATOM 645 C C . TYR A 1 91 ? 8.624 -19.864 -20.765 1.00 87.94 91 TYR A C 1
ATOM 647 O O . TYR A 1 91 ? 9.535 -19.043 -20.884 1.00 87.94 91 TYR A O 1
ATOM 655 N N . ASP A 1 92 ? 8.817 -21.036 -20.160 1.00 85.19 92 ASP A N 1
ATOM 656 C CA . ASP A 1 92 ? 10.072 -21.409 -19.499 1.00 85.19 92 ASP A CA 1
ATOM 657 C C . ASP A 1 92 ? 11.235 -21.552 -20.495 1.00 85.19 92 ASP A C 1
ATOM 659 O O . ASP A 1 92 ? 12.346 -21.074 -20.225 1.00 85.19 92 ASP A O 1
ATOM 663 N N . LYS A 1 93 ? 10.965 -22.110 -21.688 1.00 84.00 93 LYS A N 1
ATOM 664 C CA . LYS A 1 93 ? 11.918 -22.143 -22.814 1.00 84.00 93 LYS A CA 1
ATOM 665 C C . LYS A 1 93 ? 12.278 -20.732 -23.283 1.00 84.00 93 LYS A C 1
ATOM 667 O O . LYS A 1 93 ? 13.448 -20.440 -23.513 1.00 84.00 93 LYS A O 1
ATOM 672 N N . TRP A 1 94 ? 11.291 -19.843 -23.409 1.00 84.12 94 TRP A N 1
ATOM 673 C CA . TRP A 1 94 ? 11.500 -18.460 -23.847 1.00 84.12 94 TRP A CA 1
ATOM 674 C C . TRP A 1 94 ? 12.278 -17.621 -22.823 1.00 84.12 94 TRP A C 1
ATOM 676 O O . TRP A 1 94 ? 13.151 -16.829 -23.194 1.00 84.12 94 TRP A O 1
ATOM 686 N N . ARG A 1 95 ? 11.997 -17.811 -21.527 1.00 84.06 95 ARG A N 1
ATOM 687 C CA . ARG A 1 95 ? 12.649 -17.097 -20.419 1.00 84.06 95 ARG A CA 1
ATOM 688 C C . ARG A 1 95 ? 14.061 -17.615 -20.124 1.00 84.06 95 ARG A C 1
ATOM 690 O O . ARG A 1 95 ? 14.800 -16.952 -19.399 1.00 84.06 95 ARG A O 1
ATOM 697 N N . GLY A 1 96 ? 14.449 -18.749 -20.713 1.00 74.00 96 GLY A N 1
ATOM 698 C CA . GLY A 1 96 ? 15.773 -19.348 -20.550 1.00 74.00 96 GLY A CA 1
ATOM 699 C C . GLY A 1 96 ? 15.978 -19.917 -19.149 1.00 74.00 96 GLY A C 1
ATOM 700 O O . GLY A 1 96 ? 17.045 -19.728 -18.569 1.00 74.00 96 GLY A O 1
ATOM 701 N N . SER A 1 97 ? 14.940 -20.548 -18.581 1.00 56.28 97 SER A N 1
ATOM 702 C CA . SER A 1 97 ? 14.967 -21.035 -17.193 1.00 56.28 97 SER A CA 1
ATOM 703 C C . SER A 1 97 ? 16.048 -22.096 -16.948 1.00 56.28 97 SER A C 1
ATOM 705 O O . SER A 1 97 ? 16.564 -22.185 -15.836 1.00 56.28 97 SER A O 1
ATOM 707 N N . ASP A 1 98 ? 16.477 -22.818 -17.983 1.00 53.62 98 ASP A N 1
ATOM 708 C CA . ASP A 1 98 ? 17.622 -23.716 -17.881 1.00 53.62 98 ASP A CA 1
ATOM 709 C C . ASP A 1 98 ? 18.876 -23.035 -18.422 1.00 53.62 98 ASP A C 1
ATOM 711 O O . ASP A 1 98 ? 18.978 -22.766 -19.624 1.00 53.62 98 ASP A O 1
ATOM 715 N N . ARG A 1 99 ? 19.884 -22.881 -17.551 1.00 54.50 99 ARG A N 1
ATOM 716 C CA . ARG A 1 99 ? 21.283 -22.517 -17.881 1.00 54.50 99 ARG A CA 1
ATOM 717 C C . ARG A 1 99 ? 21.932 -23.429 -18.944 1.00 54.50 99 ARG A C 1
ATOM 719 O O . ARG A 1 99 ? 23.051 -23.156 -19.365 1.00 54.50 99 ARG A O 1
ATOM 726 N N . ASN A 1 100 ? 21.214 -24.456 -19.409 1.00 55.66 100 ASN A N 1
ATOM 727 C CA . ASN A 1 100 ? 21.614 -25.448 -20.400 1.00 55.66 100 ASN A CA 1
ATOM 728 C C . ASN A 1 100 ? 20.517 -25.764 -21.449 1.00 55.66 100 ASN A C 1
ATOM 730 O O . ASN A 1 100 ? 20.667 -26.738 -22.186 1.00 55.66 100 ASN A O 1
ATOM 734 N N . SER A 1 101 ? 19.422 -24.992 -21.560 1.00 55.97 101 SER A N 1
ATOM 735 C CA . SER A 1 101 ? 18.413 -25.236 -22.613 1.00 55.97 101 SER A CA 1
ATOM 736 C C . SER A 1 101 ? 18.984 -24.878 -23.990 1.00 55.97 101 SER A C 1
ATOM 738 O O . SER A 1 101 ? 18.927 -23.744 -24.450 1.00 55.97 101 SER A O 1
ATOM 740 N N . GLY A 1 102 ? 19.563 -25.870 -24.667 1.00 55.69 102 GLY A N 1
ATOM 741 C CA . GLY A 1 102 ? 20.256 -25.744 -25.955 1.00 55.69 102 GLY A CA 1
ATOM 742 C C . GLY A 1 102 ? 19.393 -25.324 -27.152 1.00 55.69 102 GLY A C 1
ATOM 743 O O . GLY A 1 102 ? 19.845 -25.429 -28.289 1.00 55.69 102 GLY A O 1
ATOM 744 N N . LYS A 1 103 ? 18.163 -24.842 -26.940 1.00 64.25 103 LYS A N 1
ATOM 745 C CA . LYS A 1 103 ? 17.362 -24.230 -28.001 1.00 64.25 103 LYS A CA 1
ATOM 746 C C . LYS A 1 103 ? 17.690 -22.746 -28.064 1.00 64.25 103 LYS A C 1
ATOM 748 O O . LYS A 1 103 ? 17.344 -21.970 -27.177 1.00 64.25 103 LYS A O 1
ATOM 753 N N . THR A 1 104 ? 18.367 -22.341 -29.133 1.00 72.94 104 THR A N 1
ATOM 754 C CA . THR A 1 104 ? 18.610 -20.925 -29.406 1.00 72.94 104 THR A CA 1
ATOM 755 C C . THR A 1 104 ? 17.273 -20.189 -29.520 1.00 72.94 104 THR A C 1
ATOM 757 O O . THR A 1 104 ? 16.272 -20.749 -29.970 1.00 72.94 104 THR A O 1
ATOM 760 N N . LYS A 1 105 ? 17.247 -18.897 -29.171 1.00 77.56 105 LYS A N 1
ATOM 761 C CA . LYS A 1 105 ? 16.067 -18.046 -29.411 1.00 77.56 105 LYS A CA 1
ATOM 762 C C . LYS A 1 105 ? 15.609 -18.105 -30.873 1.00 77.56 105 LYS A C 1
ATOM 764 O O . LYS A 1 105 ? 14.431 -17.934 -31.149 1.00 77.56 105 LYS A O 1
ATOM 769 N N . GLU A 1 106 ? 16.525 -18.388 -31.800 1.00 76.94 106 GLU A N 1
ATOM 770 C CA . GLU A 1 106 ? 16.214 -18.595 -33.215 1.00 76.94 106 GLU A CA 1
ATOM 771 C C . GLU A 1 106 ? 15.341 -19.829 -33.471 1.00 76.94 106 GLU A C 1
ATOM 773 O O . GLU A 1 106 ? 14.420 -19.745 -34.278 1.00 76.94 106 GLU A O 1
ATOM 778 N N . ALA A 1 107 ? 15.582 -20.939 -32.768 1.00 80.62 107 ALA A N 1
ATOM 779 C CA . ALA A 1 107 ? 14.761 -22.142 -32.881 1.00 80.62 107 ALA A CA 1
ATOM 780 C C . ALA A 1 107 ? 13.332 -21.897 -32.367 1.00 80.62 107 ALA A C 1
ATOM 782 O O . ALA A 1 107 ? 12.368 -22.254 -33.036 1.00 80.62 107 ALA A O 1
ATOM 783 N N . LEU A 1 108 ? 13.187 -21.200 -31.234 1.00 84.62 108 LEU A N 1
ATOM 784 C CA . LEU A 1 108 ? 11.873 -20.830 -30.686 1.00 84.62 108 LEU A CA 1
ATOM 785 C C . LEU A 1 108 ? 11.117 -19.852 -31.593 1.00 84.62 108 LEU A C 1
ATOM 787 O O . LEU A 1 108 ? 9.903 -19.948 -31.743 1.00 84.62 108 LEU A O 1
ATOM 791 N N . LEU A 1 109 ? 11.829 -18.926 -32.240 1.00 86.00 109 LEU A N 1
ATOM 792 C CA . LEU A 1 109 ? 11.231 -18.064 -33.258 1.00 86.00 109 LEU A CA 1
ATOM 793 C C . LEU A 1 109 ? 10.733 -18.868 -34.467 1.00 86.00 109 LEU A C 1
ATOM 795 O O . LEU A 1 109 ? 9.715 -18.493 -35.041 1.00 86.00 109 LEU A O 1
ATOM 799 N N . GLY A 1 110 ? 11.415 -19.957 -34.836 1.00 86.38 110 GLY A N 1
ATOM 800 C CA . GLY A 1 110 ? 10.936 -20.909 -35.841 1.00 86.38 110 GLY A CA 1
ATOM 801 C C . GLY A 1 110 ? 9.606 -21.548 -35.437 1.00 86.38 110 GLY A C 1
ATOM 802 O O . GLY A 1 110 ? 8.644 -21.468 -36.194 1.00 86.38 110 GLY A O 1
ATOM 803 N N . GLU A 1 111 ? 9.519 -22.064 -34.208 1.00 89.12 111 GLU A N 1
ATOM 804 C CA . GLU A 1 111 ? 8.287 -22.661 -33.663 1.00 89.12 111 GLU A CA 1
ATOM 805 C C . GLU A 1 111 ? 7.110 -21.657 -33.668 1.00 89.12 111 GLU A C 1
ATOM 807 O O . GLU A 1 111 ? 5.992 -21.997 -34.050 1.00 89.12 111 GLU A O 1
ATOM 812 N N . ILE A 1 112 ? 7.350 -20.391 -33.307 1.00 89.75 112 ILE A N 1
ATOM 813 C CA . ILE A 1 112 ? 6.315 -19.340 -33.340 1.00 89.75 112 ILE A CA 1
ATOM 814 C C . ILE A 1 112 ? 5.885 -19.016 -34.781 1.00 89.75 112 ILE A C 1
ATOM 816 O O . ILE A 1 112 ? 4.700 -18.785 -35.030 1.00 89.75 112 ILE A O 1
ATOM 820 N N . LEU A 1 113 ? 6.817 -18.996 -35.739 1.00 89.19 113 LEU A N 1
ATOM 821 C CA . LEU A 1 113 ? 6.492 -18.763 -37.150 1.00 89.19 113 LEU A CA 1
ATOM 822 C C . LEU A 1 113 ? 5.623 -19.888 -37.725 1.00 89.19 113 LEU A C 1
ATOM 824 O O . LEU A 1 113 ? 4.669 -19.590 -38.438 1.00 89.19 113 LEU A O 1
ATOM 828 N N . GLU A 1 114 ? 5.875 -21.144 -37.354 1.00 88.75 114 GLU A N 1
ATOM 829 C CA . GLU A 1 114 ? 5.008 -22.269 -37.730 1.00 88.75 114 GLU A CA 1
ATOM 830 C C . GLU A 1 114 ? 3.582 -22.098 -37.184 1.00 88.75 114 GLU A C 1
ATOM 832 O O . GLU A 1 114 ? 2.606 -22.380 -37.880 1.00 88.75 114 GLU A O 1
ATOM 837 N N . GLN A 1 115 ? 3.428 -21.596 -35.954 1.00 89.44 115 GLN A N 1
ATOM 838 C CA . GLN A 1 115 ? 2.102 -21.324 -35.383 1.00 89.44 115 GLN A CA 1
ATOM 839 C C . GLN A 1 115 ? 1.380 -20.179 -36.103 1.00 89.44 115 GLN A C 1
ATOM 841 O O . GLN A 1 115 ? 0.169 -20.244 -36.323 1.00 89.44 115 GLN A O 1
ATOM 846 N N . LEU A 1 116 ? 2.113 -19.144 -36.517 1.00 89.31 116 LEU A N 1
ATOM 847 C CA . LEU A 1 116 ? 1.562 -18.063 -37.335 1.00 89.31 116 LEU A CA 1
ATOM 848 C C . LEU A 1 116 ? 1.164 -18.559 -38.731 1.00 89.31 116 LEU A C 1
ATOM 850 O O . LEU A 1 116 ? 0.122 -18.156 -39.245 1.00 89.31 116 LEU A O 1
ATOM 854 N N . GLU A 1 117 ? 1.927 -19.479 -39.322 1.00 87.81 117 GLU A N 1
ATOM 855 C CA . GLU A 1 117 ? 1.578 -20.093 -40.604 1.00 87.81 117 GLU A CA 1
ATOM 856 C C . GLU A 1 117 ? 0.322 -20.970 -40.506 1.00 87.81 117 GLU A C 1
ATOM 858 O O . GLU A 1 117 ? -0.541 -20.884 -41.384 1.00 87.81 117 GLU A O 1
ATOM 863 N N . LYS A 1 118 ? 0.150 -21.723 -39.409 1.00 88.38 118 LYS A N 1
ATOM 864 C CA . LYS A 1 118 ? -1.098 -22.452 -39.108 1.00 88.38 118 LYS A CA 1
ATOM 865 C C . LYS A 1 118 ? -2.303 -21.519 -38.967 1.00 88.38 118 LYS A C 1
ATOM 867 O O . LYS A 1 118 ? -3.410 -21.895 -39.333 1.00 88.38 118 LYS A O 1
ATOM 872 N N . ALA A 1 119 ? -2.091 -20.293 -38.489 1.00 86.12 119 ALA A N 1
ATOM 873 C CA . ALA A 1 119 ? -3.105 -19.237 -38.463 1.00 86.12 119 ALA A CA 1
ATOM 874 C C . ALA A 1 119 ? -3.255 -18.493 -39.812 1.00 86.12 119 ALA A C 1
ATOM 876 O O . ALA A 1 119 ? -3.962 -17.490 -39.890 1.00 86.12 119 ALA A O 1
ATOM 877 N N . HIS A 1 120 ? -2.595 -18.966 -40.877 1.00 86.00 120 HIS A N 1
ATOM 878 C CA . HIS A 1 120 ? -2.534 -18.358 -42.212 1.00 86.00 120 HIS A CA 1
ATOM 879 C C . HIS A 1 120 ? -1.888 -16.957 -42.267 1.00 86.00 120 HIS A C 1
ATOM 881 O O . HIS A 1 120 ? -2.012 -16.238 -43.263 1.00 86.00 120 HIS A O 1
ATOM 887 N N . ILE A 1 121 ? -1.121 -16.574 -41.244 1.00 86.31 121 ILE A N 1
ATOM 888 C CA . ILE A 1 121 ? -0.432 -15.284 -41.130 1.00 86.31 121 ILE A CA 1
ATOM 889 C C . ILE A 1 121 ? 0.971 -15.382 -41.753 1.00 86.31 121 ILE A C 1
ATOM 891 O O . ILE A 1 121 ? 1.986 -15.499 -41.074 1.00 86.31 121 ILE A O 1
ATOM 895 N N . LYS A 1 122 ? 1.040 -15.277 -43.084 1.00 82.81 122 LYS A N 1
ATOM 896 C CA . LYS A 1 122 ? 2.290 -15.459 -43.860 1.00 82.81 122 LYS A CA 1
ATOM 897 C C . LYS A 1 122 ? 3.153 -14.203 -44.028 1.00 82.81 122 LYS A C 1
ATOM 899 O O . LYS A 1 122 ? 4.198 -14.221 -44.659 1.00 82.81 122 LYS A O 1
ATOM 904 N N . HIS A 1 123 ? 2.710 -13.050 -43.533 1.00 78.19 123 HIS A N 1
ATOM 905 C CA . HIS A 1 123 ? 3.398 -11.776 -43.791 1.00 78.19 123 HIS A CA 1
ATOM 906 C C . HIS A 1 123 ? 4.457 -11.417 -42.728 1.00 78.19 123 HIS A C 1
ATOM 908 O O . HIS A 1 123 ? 5.099 -10.366 -42.847 1.00 78.19 123 HIS A O 1
ATOM 914 N N . ARG A 1 124 ? 4.633 -12.261 -41.697 1.00 79.81 124 ARG A N 1
ATOM 915 C CA . ARG A 1 124 ? 5.529 -12.052 -40.541 1.00 79.81 124 ARG A CA 1
ATOM 916 C C . ARG A 1 124 ? 6.926 -12.690 -40.699 1.00 79.81 124 ARG A C 1
ATOM 918 O O . ARG A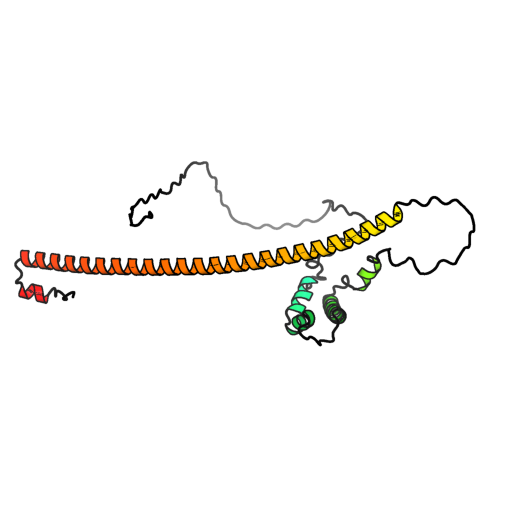 1 124 ? 7.741 -12.585 -39.782 1.00 79.81 124 ARG A O 1
ATOM 925 N N . ASP A 1 125 ? 7.225 -13.251 -41.872 1.00 70.12 125 ASP A N 1
ATOM 926 C CA . ASP A 1 125 ? 8.455 -13.986 -42.202 1.00 70.12 125 ASP A CA 1
ATOM 927 C C . ASP A 1 125 ? 9.778 -13.280 -41.859 1.00 70.12 125 ASP A C 1
ATOM 929 O O . ASP A 1 125 ? 9.964 -12.071 -42.054 1.00 70.12 125 ASP A O 1
ATOM 933 N N . ARG A 1 126 ? 10.772 -14.092 -41.461 1.00 59.56 126 ARG A N 1
ATOM 934 C CA . ARG A 1 126 ? 12.164 -13.677 -41.186 1.00 59.56 126 ARG A CA 1
ATOM 935 C C . ARG A 1 126 ? 12.821 -13.005 -42.400 1.00 59.56 126 ARG A C 1
ATOM 937 O O . ARG A 1 126 ? 13.503 -11.990 -42.251 1.00 59.56 126 ARG A O 1
ATOM 944 N N . ALA A 1 127 ? 12.571 -13.524 -43.603 1.00 56.16 127 ALA A N 1
ATOM 945 C CA . ALA A 1 127 ? 13.179 -13.051 -44.850 1.00 56.16 127 ALA A CA 1
ATOM 946 C C . ALA A 1 127 ? 12.741 -11.630 -45.244 1.00 56.16 127 ALA A C 1
ATOM 948 O O . ALA A 1 127 ? 13.485 -10.898 -45.895 1.00 56.16 127 ALA A O 1
ATOM 949 N N . ARG A 1 128 ? 11.567 -11.177 -44.791 1.00 52.81 128 ARG A N 1
ATOM 950 C CA . ARG A 1 128 ? 11.053 -9.851 -45.155 1.00 52.81 128 ARG A CA 1
ATOM 951 C C . ARG A 1 128 ? 11.770 -8.708 -44.430 1.00 52.81 128 ARG A C 1
ATOM 953 O O . ARG A 1 128 ? 11.738 -7.574 -44.898 1.00 52.81 128 ARG A O 1
ATOM 960 N N . ARG A 1 129 ? 12.471 -9.005 -43.327 1.00 49.12 129 ARG A N 1
ATOM 961 C CA . ARG A 1 129 ? 13.352 -8.051 -42.631 1.00 49.12 129 ARG A CA 1
ATOM 962 C C . ARG A 1 129 ? 14.765 -7.979 -43.222 1.00 49.12 129 ARG A C 1
ATOM 964 O O . ARG A 1 129 ? 15.392 -6.928 -43.113 1.00 49.12 129 ARG A O 1
ATOM 971 N N . SER A 1 130 ? 15.253 -9.018 -43.910 1.00 43.44 130 SER A N 1
ATOM 972 C CA . SER A 1 130 ? 16.615 -9.021 -44.483 1.00 43.44 130 SER A CA 1
ATOM 973 C C . SER A 1 130 ? 16.745 -8.256 -45.810 1.00 43.44 130 SER A C 1
ATOM 975 O O . SER A 1 130 ? 17.865 -7.952 -46.228 1.00 43.44 130 SER A O 1
ATOM 977 N N . ALA A 1 131 ? 15.624 -7.907 -46.455 1.00 46.66 131 ALA A N 1
ATOM 978 C CA . ALA A 1 131 ? 15.603 -7.148 -47.709 1.00 46.66 131 ALA A CA 1
ATOM 979 C C . ALA A 1 131 ? 15.462 -5.622 -47.528 1.00 46.66 131 ALA A C 1
ATOM 981 O O . ALA A 1 131 ? 15.705 -4.878 -48.471 1.00 46.66 131 ALA A O 1
ATOM 982 N N . THR A 1 132 ? 15.091 -5.121 -46.342 1.00 50.38 132 THR A N 1
ATOM 983 C CA . THR A 1 132 ? 14.873 -3.667 -46.132 1.00 50.38 132 THR A CA 1
ATOM 984 C C . THR A 1 132 ? 15.577 -3.105 -44.890 1.00 50.38 132 THR A C 1
ATOM 986 O O . THR A 1 132 ? 15.518 -1.909 -44.637 1.00 50.38 132 THR A O 1
ATOM 989 N N . SER A 1 133 ? 16.325 -3.925 -44.145 1.00 45.06 133 SER A N 1
ATOM 990 C CA . SER A 1 133 ? 17.196 -3.470 -43.049 1.00 45.06 133 SER A CA 1
ATOM 991 C C . SER A 1 133 ? 18.625 -4.002 -43.205 1.00 45.06 133 SER A C 1
ATOM 993 O O . SER A 1 133 ? 19.260 -4.451 -42.257 1.00 45.06 133 SER A O 1
ATOM 995 N N . ARG A 1 134 ? 19.168 -3.964 -44.428 1.00 43.25 134 ARG A N 1
ATOM 996 C CA . ARG A 1 134 ? 20.627 -3.941 -44.577 1.00 43.25 134 ARG A CA 1
ATOM 997 C C . ARG A 1 134 ? 21.058 -2.495 -44.412 1.00 43.25 134 ARG A C 1
ATOM 999 O O . ARG A 1 134 ? 20.828 -1.675 -45.293 1.00 43.25 134 ARG A O 1
ATOM 1006 N N . ASN A 1 135 ? 21.645 -2.186 -43.261 1.00 40.34 135 ASN A N 1
ATOM 1007 C CA . ASN A 1 135 ? 22.414 -0.961 -43.089 1.00 40.34 135 ASN A CA 1
ATOM 1008 C C . ASN A 1 135 ? 23.399 -0.832 -44.270 1.00 40.34 135 ASN A C 1
ATOM 1010 O O . ASN A 1 135 ? 24.146 -1.782 -44.517 1.00 40.34 135 ASN A O 1
ATOM 1014 N N . PRO A 1 136 ? 23.460 0.308 -44.982 1.00 48.38 136 PRO A N 1
ATOM 1015 C CA . PRO A 1 136 ? 24.367 0.486 -46.123 1.00 48.38 136 PRO A CA 1
ATOM 1016 C C . PRO A 1 136 ? 25.860 0.476 -45.737 1.00 48.38 136 PRO A C 1
ATOM 1018 O O . PRO A 1 136 ? 26.725 0.563 -46.599 1.00 48.38 136 PRO A O 1
ATOM 1021 N N . ILE A 1 137 ? 26.186 0.343 -44.448 1.00 50.22 137 ILE A N 1
ATOM 1022 C CA . ILE A 1 137 ? 27.555 0.390 -43.919 1.00 50.22 137 ILE A CA 1
ATOM 1023 C C . ILE A 1 137 ? 28.333 -0.924 -44.127 1.00 50.22 137 ILE A C 1
ATOM 1025 O O . ILE A 1 137 ? 29.558 -0.905 -44.082 1.00 50.22 137 ILE A O 1
ATOM 1029 N N . LEU A 1 138 ? 27.673 -2.053 -44.417 1.00 47.75 138 LEU A N 1
ATOM 1030 C CA . LEU A 1 138 ? 28.354 -3.357 -44.534 1.00 47.75 138 LEU A CA 1
ATOM 1031 C C . LEU A 1 138 ? 28.510 -3.891 -45.969 1.00 47.75 138 LEU A C 1
ATOM 1033 O O . LEU A 1 138 ? 28.968 -5.012 -46.144 1.00 47.75 138 LEU A O 1
ATOM 1037 N N . GLN A 1 139 ? 28.183 -3.110 -47.004 1.00 48.12 139 GLN A N 1
ATOM 1038 C CA . GLN A 1 139 ? 28.356 -3.524 -48.410 1.00 48.12 139 GLN A CA 1
ATOM 1039 C C . GLN A 1 139 ? 29.489 -2.785 -49.139 1.00 48.12 139 GLN A C 1
ATOM 1041 O O . GLN A 1 139 ? 29.391 -2.538 -50.336 1.00 48.12 139 GLN A O 1
ATOM 1046 N N . ARG A 1 140 ? 30.572 -2.402 -48.448 1.00 45.06 140 ARG A N 1
ATOM 1047 C CA . ARG A 1 140 ? 31.691 -1.696 -49.105 1.00 45.06 140 ARG A CA 1
ATOM 1048 C C . ARG A 1 140 ? 32.863 -2.577 -49.541 1.00 45.06 140 ARG A C 1
ATOM 1050 O O . ARG A 1 140 ? 33.749 -2.066 -50.213 1.00 45.06 140 ARG A O 1
ATOM 1057 N N . ASN A 1 141 ? 32.867 -3.872 -49.219 1.00 46.25 141 ASN A N 1
ATOM 1058 C CA . ASN A 1 141 ? 34.092 -4.677 -49.318 1.00 46.25 141 ASN A CA 1
ATOM 1059 C C . ASN A 1 141 ? 34.044 -5.850 -50.298 1.00 46.25 141 ASN A C 1
ATOM 1061 O O . ASN A 1 141 ? 34.902 -6.719 -50.216 1.00 46.25 141 ASN A O 1
ATOM 1065 N N . GLU A 1 142 ? 33.112 -5.884 -51.251 1.00 54.25 142 GLU A N 1
ATOM 1066 C CA . GLU A 1 142 ? 33.134 -6.939 -52.266 1.00 54.25 142 GLU A CA 1
ATOM 1067 C C . GLU A 1 142 ? 32.871 -6.380 -53.669 1.00 54.25 142 GLU A C 1
ATOM 1069 O O . GLU A 1 142 ? 31.733 -6.158 -54.071 1.00 54.25 142 GLU A O 1
ATOM 1074 N N . LYS A 1 143 ? 33.980 -6.255 -54.417 1.00 54.72 143 LYS A N 1
ATOM 1075 C CA . LYS A 1 143 ? 34.110 -6.218 -55.889 1.00 54.72 143 LYS A CA 1
ATOM 1076 C C . LYS A 1 143 ? 34.047 -4.848 -56.582 1.00 54.72 143 LYS A C 1
ATOM 1078 O O . LYS A 1 143 ? 33.031 -4.472 -57.157 1.00 54.72 143 LYS A O 1
ATOM 1083 N N . GLN A 1 144 ? 35.210 -4.200 -56.687 1.00 46.28 144 GLN A N 1
ATOM 1084 C CA . GLN A 1 144 ? 35.614 -3.415 -57.867 1.00 46.28 144 GLN A CA 1
ATOM 1085 C C . GLN A 1 144 ? 37.129 -3.627 -58.102 1.00 46.28 144 GLN A C 1
ATOM 1087 O O . GLN A 1 144 ? 37.893 -3.527 -57.140 1.00 46.28 144 GLN A O 1
ATOM 1092 N N . PRO A 1 145 ? 37.582 -3.966 -59.326 1.00 44.38 145 PRO A N 1
ATOM 1093 C CA . PRO A 1 145 ? 38.993 -4.202 -59.627 1.00 44.38 145 PRO A CA 1
ATOM 1094 C C . PRO A 1 145 ? 39.816 -2.904 -59.613 1.00 44.38 145 PRO A C 1
ATOM 1096 O O . PRO A 1 145 ? 39.337 -1.828 -59.968 1.00 44.38 145 PRO A O 1
ATOM 1099 N N . LEU A 1 146 ? 41.076 -3.044 -59.198 1.00 42.72 146 LEU A N 1
ATOM 1100 C CA . LEU A 1 146 ? 42.097 -2.004 -59.085 1.00 42.72 146 LEU A CA 1
ATOM 1101 C C . LEU A 1 146 ? 42.348 -1.307 -60.434 1.00 42.72 146 LEU A C 1
ATOM 1103 O O . LEU A 1 146 ? 43.085 -1.815 -61.274 1.00 42.72 146 LEU A O 1
ATOM 1107 N N . ALA A 1 147 ? 41.788 -0.113 -60.621 1.00 42.31 147 ALA A N 1
ATOM 1108 C CA . ALA A 1 147 ? 42.270 0.829 -61.623 1.00 42.31 147 ALA A CA 1
ATOM 1109 C C . ALA A 1 147 ? 43.290 1.764 -60.963 1.00 42.31 147 ALA A C 1
ATOM 1111 O O . ALA A 1 147 ? 42.936 2.722 -60.274 1.00 42.31 147 ALA A O 1
ATOM 1112 N N . VAL A 1 148 ? 44.572 1.465 -61.171 1.00 47.41 148 VAL A N 1
ATOM 1113 C CA . VAL A 1 148 ? 45.685 2.371 -60.879 1.00 47.41 148 VAL A CA 1
ATOM 1114 C C . VAL A 1 148 ? 45.508 3.622 -61.741 1.00 47.41 148 VAL A C 1
ATOM 1116 O O . VAL A 1 148 ? 45.671 3.577 -62.958 1.00 47.41 148 VAL A O 1
ATOM 1119 N N . LYS A 1 149 ? 45.164 4.747 -61.113 1.00 38.75 149 LYS A N 1
ATOM 1120 C CA . LYS A 1 149 ? 45.342 6.080 -61.695 1.00 38.75 149 LYS A CA 1
ATOM 1121 C C . LYS A 1 149 ? 46.245 6.886 -60.777 1.00 38.75 149 LYS A C 1
ATOM 1123 O O . LYS A 1 149 ? 45.821 7.472 -59.787 1.00 38.75 149 LYS A O 1
ATOM 1128 N N . SER A 1 150 ? 47.521 6.855 -61.125 1.00 46.69 150 SER A N 1
ATOM 1129 C CA . SER A 1 150 ? 48.539 7.798 -60.700 1.00 46.69 150 SER A CA 1
ATOM 1130 C C . SER A 1 150 ? 48.213 9.186 -61.251 1.00 46.69 150 SER A C 1
ATOM 1132 O O . SER A 1 150 ? 48.330 9.416 -62.452 1.00 46.69 150 SER A O 1
ATOM 1134 N N . SER A 1 151 ? 47.845 10.120 -60.378 1.00 38.66 151 SER A N 1
ATOM 1135 C CA . SER A 1 151 ? 48.010 11.550 -60.645 1.00 38.66 151 SER A CA 1
ATOM 1136 C C . SER A 1 151 ? 48.105 12.319 -59.331 1.00 38.66 151 SER A C 1
ATOM 1138 O O . SER A 1 151 ? 47.133 12.497 -58.601 1.00 38.66 151 SER A O 1
ATOM 1140 N N . SER A 1 152 ? 49.334 12.735 -59.058 1.00 59.06 152 SER A N 1
ATOM 1141 C CA . SER A 1 152 ? 49.755 13.835 -58.202 1.00 59.06 152 SER A CA 1
ATOM 1142 C C . SER A 1 152 ? 48.740 14.974 -58.047 1.00 59.06 152 SER A C 1
ATOM 1144 O O . SER A 1 152 ? 48.455 15.642 -59.034 1.00 59.06 152 SER A O 1
ATOM 1146 N N . THR A 1 153 ? 48.353 15.290 -56.804 1.00 39.28 153 THR A N 1
ATOM 1147 C CA . THR A 1 153 ? 48.164 16.677 -56.331 1.00 39.28 153 THR A CA 1
ATOM 1148 C C . THR A 1 153 ? 48.303 16.774 -54.804 1.00 39.28 153 THR A C 1
ATOM 1150 O O . THR A 1 153 ? 47.517 16.206 -54.055 1.00 39.28 153 THR A O 1
ATOM 1153 N N . CYS A 1 154 ? 49.324 17.524 -54.388 1.00 37.34 154 CYS A N 1
ATOM 1154 C CA . CYS A 1 154 ? 49.393 18.466 -53.264 1.00 37.34 154 CYS A CA 1
ATOM 1155 C C . CYS A 1 154 ? 48.795 18.100 -51.889 1.00 37.34 154 CYS A C 1
ATOM 1157 O O . CYS A 1 154 ? 47.595 18.159 -51.635 1.00 37.34 154 CYS A O 1
ATOM 1159 N N . LYS A 1 155 ? 49.723 17.913 -50.944 1.00 50.84 155 LYS A N 1
ATOM 1160 C CA . LYS A 1 155 ? 49.547 17.979 -49.491 1.00 50.84 155 LYS A CA 1
ATOM 1161 C C . LYS A 1 155 ? 48.876 19.296 -49.056 1.00 50.84 155 LYS A C 1
ATOM 1163 O O . LYS A 1 155 ? 49.446 20.369 -49.231 1.00 50.84 155 LYS A O 1
ATOM 1168 N N . LYS A 1 156 ? 47.732 19.189 -48.379 1.00 50.97 156 LYS A N 1
ATOM 1169 C CA . LYS A 1 156 ? 47.332 20.065 -47.264 1.00 50.97 156 LYS A CA 1
ATOM 1170 C C . LYS A 1 156 ? 46.809 19.157 -46.154 1.00 50.97 156 LYS A C 1
ATOM 1172 O O . LYS A 1 156 ? 45.634 18.807 -46.126 1.00 50.97 156 LYS A O 1
ATOM 1177 N N . GLN A 1 157 ? 47.715 18.721 -45.282 1.00 51.06 157 GLN A N 1
ATOM 1178 C CA . GLN A 1 157 ? 47.340 18.127 -44.004 1.00 51.06 157 GLN A CA 1
ATOM 1179 C C . GLN A 1 157 ? 46.598 19.207 -43.212 1.00 51.06 157 GLN A C 1
ATOM 1181 O O . GLN A 1 157 ? 47.158 20.267 -42.941 1.00 51.06 157 GLN A O 1
ATOM 1186 N N . LYS A 1 158 ? 45.321 18.969 -42.902 1.00 54.53 158 LYS A N 1
ATOM 1187 C CA . LYS A 1 158 ? 44.643 19.706 -41.837 1.00 54.53 158 LYS A CA 1
ATOM 1188 C C . LYS A 1 158 ? 45.118 19.076 -40.523 1.00 54.53 158 LYS A C 1
ATOM 1190 O O . LYS A 1 158 ? 44.821 17.901 -40.327 1.00 54.53 158 LYS A O 1
ATOM 1195 N N . PRO A 1 159 ? 45.820 19.803 -39.642 1.00 52.81 159 PRO A N 1
ATOM 1196 C CA . PRO A 1 159 ? 46.241 19.275 -38.339 1.00 52.81 159 PRO A CA 1
ATOM 1197 C C . PRO A 1 159 ? 45.062 18.967 -37.387 1.00 52.81 159 PRO A C 1
ATOM 1199 O O . PRO A 1 159 ? 45.262 18.396 -36.331 1.00 52.81 159 PRO A O 1
ATOM 1202 N N . ASP A 1 160 ? 43.831 19.287 -37.792 1.00 58.16 160 ASP A N 1
ATOM 1203 C CA . ASP A 1 160 ? 42.596 19.251 -36.993 1.00 58.16 160 ASP A CA 1
ATOM 1204 C C . ASP A 1 160 ? 41.780 17.943 -37.175 1.00 58.16 160 ASP A C 1
ATOM 1206 O O . ASP A 1 160 ? 40.658 17.819 -36.704 1.00 58.16 160 ASP A O 1
ATOM 1210 N N . SER A 1 161 ? 42.278 16.947 -37.924 1.00 75.19 161 SER A N 1
ATOM 1211 C CA . SER A 1 161 ? 41.513 15.703 -38.163 1.00 75.19 161 SER A CA 1
ATOM 1212 C C . SER A 1 161 ? 41.747 14.633 -37.097 1.00 75.19 161 SER A C 1
ATOM 1214 O O . SER A 1 161 ? 40.805 13.937 -36.716 1.00 75.19 161 SER A O 1
ATOM 1216 N N . ASP A 1 162 ? 42.983 14.518 -36.614 1.00 80.56 162 ASP A N 1
ATOM 1217 C CA . ASP A 1 162 ? 43.372 13.499 -35.635 1.00 80.56 162 ASP A CA 1
ATOM 1218 C C . ASP A 1 162 ? 42.965 13.916 -34.214 1.00 80.56 162 ASP A C 1
ATOM 1220 O O . ASP A 1 162 ? 42.502 13.088 -33.431 1.00 80.56 162 ASP A O 1
ATOM 1224 N N . GLU A 1 163 ? 43.031 15.215 -33.913 1.00 84.38 163 GLU A N 1
ATOM 1225 C CA . GLU A 1 163 ? 42.579 15.796 -32.643 1.00 84.38 163 GLU A CA 1
ATOM 1226 C C . GLU A 1 163 ? 41.065 15.606 -32.444 1.00 84.38 163 GLU A C 1
ATOM 1228 O O . GLU A 1 163 ? 40.629 15.115 -31.403 1.00 84.38 163 GLU A O 1
ATOM 1233 N N . ARG A 1 164 ? 40.263 15.838 -33.493 1.00 86.75 164 ARG A N 1
ATOM 1234 C CA . ARG A 1 164 ? 38.813 15.570 -33.480 1.00 86.75 164 ARG A CA 1
ATOM 1235 C C . ARG A 1 164 ? 38.468 14.098 -33.295 1.00 86.75 164 ARG A C 1
ATOM 1237 O O . ARG A 1 164 ? 37.451 13.780 -32.682 1.00 86.75 164 ARG A O 1
ATOM 1244 N N . LEU A 1 165 ? 39.272 13.192 -33.851 1.00 89.56 165 LEU A N 1
ATOM 1245 C CA . LEU A 1 165 ? 39.052 11.756 -33.681 1.00 89.56 165 LEU A CA 1
ATOM 1246 C C . LEU A 1 165 ? 39.323 11.330 -32.233 1.00 89.56 165 LEU A C 1
ATOM 1248 O O . LEU A 1 165 ? 38.567 10.530 -31.677 1.00 89.56 165 LEU A O 1
ATOM 1252 N N . LEU A 1 166 ? 40.374 11.883 -31.623 1.00 90.81 166 LEU A N 1
ATOM 1253 C CA . LEU A 1 166 ? 40.714 11.622 -30.230 1.00 90.81 166 LEU A CA 1
ATOM 1254 C C . LEU A 1 166 ? 39.626 12.163 -29.290 1.00 90.81 166 LEU A C 1
ATOM 1256 O O . LEU A 1 166 ? 39.138 11.426 -28.434 1.00 90.81 166 LEU A O 1
ATOM 1260 N N . GLU A 1 167 ? 39.153 13.387 -29.533 1.00 93.31 167 GLU A N 1
ATOM 1261 C CA . GLU A 1 167 ? 38.043 13.990 -28.789 1.00 93.31 167 GLU A CA 1
ATOM 1262 C C . GLU A 1 167 ? 36.756 13.157 -28.918 1.00 93.31 167 GLU A C 1
ATOM 1264 O O . GLU A 1 167 ? 36.123 12.823 -27.914 1.00 93.31 167 GLU A O 1
ATOM 1269 N N . GLN A 1 168 ? 36.422 12.699 -30.130 1.00 94.44 168 GLN A N 1
ATOM 1270 C CA . GLN A 1 168 ? 35.268 11.826 -30.363 1.00 94.44 168 GLN A CA 1
ATOM 1271 C C . GLN A 1 168 ? 35.370 10.504 -29.581 1.00 94.44 168 GLN A C 1
ATOM 1273 O O . GLN A 1 168 ? 34.371 9.991 -29.059 1.00 94.44 168 GLN A O 1
ATOM 1278 N N . GLN A 1 169 ? 36.568 9.925 -29.495 1.00 94.94 169 GLN A N 1
ATOM 1279 C CA . GLN A 1 169 ? 36.804 8.700 -28.739 1.00 94.94 169 GLN A CA 1
ATOM 1280 C C . GLN A 1 169 ? 36.664 8.940 -27.227 1.00 94.94 169 GLN A C 1
ATOM 1282 O O . GLN A 1 169 ? 36.020 8.144 -26.535 1.00 94.94 169 GLN A O 1
ATOM 1287 N N . GLU A 1 170 ? 37.203 10.043 -26.713 1.00 95.75 170 GLU A N 1
ATOM 1288 C CA . GLU A 1 170 ? 37.080 10.432 -25.306 1.00 95.75 170 GLU A CA 1
ATOM 1289 C C . GLU A 1 170 ? 35.635 10.725 -24.900 1.00 95.75 170 GLU A C 1
ATOM 1291 O O . GLU A 1 170 ? 35.181 10.277 -23.843 1.00 95.75 170 GLU A O 1
ATOM 1296 N N . GLU A 1 171 ? 34.882 11.438 -25.736 1.00 96.12 171 GLU A N 1
ATOM 1297 C CA . GLU A 1 171 ? 33.454 11.675 -25.528 1.00 96.12 171 GLU A CA 1
ATOM 1298 C C . GLU A 1 171 ? 32.670 10.365 -25.491 1.00 96.12 171 GLU A C 1
ATOM 1300 O O . GLU A 1 171 ? 31.832 10.168 -24.610 1.00 96.12 171 GLU A O 1
ATOM 1305 N N . ALA A 1 172 ? 32.976 9.418 -26.381 1.00 95.06 172 ALA A N 1
ATOM 1306 C CA . ALA A 1 172 ? 32.328 8.112 -26.371 1.00 95.06 172 ALA A CA 1
ATOM 1307 C C . ALA A 1 172 ? 32.589 7.345 -25.062 1.00 95.06 172 ALA A C 1
ATOM 1309 O O . ALA A 1 172 ? 31.687 6.673 -24.546 1.00 95.06 172 ALA A O 1
ATOM 1310 N N . PHE A 1 173 ? 33.793 7.446 -24.489 1.00 97.56 173 PHE A N 1
ATOM 1311 C CA . PHE A 1 173 ? 34.093 6.860 -23.180 1.00 97.56 173 PHE A CA 1
ATOM 1312 C C . PHE A 1 173 ? 33.383 7.589 -22.037 1.00 97.56 173 PHE A C 1
ATOM 1314 O O . PHE A 1 173 ? 32.778 6.925 -21.188 1.00 97.56 173 PHE A O 1
ATOM 1321 N N . ARG A 1 174 ? 33.389 8.928 -22.041 1.00 97.06 174 ARG A N 1
ATOM 1322 C CA . ARG A 1 174 ? 32.673 9.753 -21.055 1.00 97.06 174 ARG A CA 1
ATOM 1323 C C . ARG A 1 174 ? 31.176 9.458 -21.068 1.00 97.06 174 ARG A C 1
ATOM 1325 O O . ARG A 1 174 ? 30.621 9.124 -20.026 1.00 97.06 174 ARG A O 1
ATOM 1332 N N . ALA A 1 175 ? 30.552 9.428 -22.242 1.00 97.06 175 ALA A N 1
ATOM 1333 C CA . ALA A 1 175 ? 29.136 9.114 -22.403 1.00 97.06 175 ALA A CA 1
ATOM 1334 C C . ALA A 1 175 ? 28.787 7.703 -21.898 1.00 97.06 175 ALA A C 1
ATOM 1336 O O . ALA A 1 175 ? 27.747 7.494 -21.272 1.00 97.06 175 ALA A O 1
ATOM 1337 N N . ARG A 1 176 ? 29.658 6.708 -22.126 1.00 96.31 176 ARG A N 1
ATOM 1338 C CA . ARG A 1 176 ? 29.466 5.349 -21.583 1.00 96.31 176 ARG A CA 1
ATOM 1339 C C . ARG A 1 176 ? 29.554 5.325 -20.060 1.00 96.31 176 ARG A C 1
ATOM 1341 O O . ARG A 1 176 ? 28.763 4.617 -19.436 1.00 96.31 176 ARG A O 1
ATOM 1348 N N . LYS A 1 177 ? 30.500 6.062 -19.474 1.00 97.38 177 LYS A N 1
ATOM 1349 C CA . LYS A 1 177 ? 30.660 6.180 -18.020 1.00 97.38 177 LYS A CA 1
ATOM 1350 C C . LYS A 1 177 ? 29.445 6.866 -17.398 1.00 97.38 177 LYS A C 1
ATOM 1352 O O . LYS A 1 177 ? 28.805 6.283 -16.529 1.00 97.38 177 LYS A O 1
ATOM 1357 N N . GLU A 1 178 ? 29.053 8.014 -17.936 1.00 97.69 178 GLU A N 1
ATOM 1358 C CA . GLU A 1 178 ? 27.893 8.773 -17.475 1.00 97.69 178 GLU A CA 1
ATOM 1359 C C . GLU A 1 178 ? 26.599 7.955 -17.590 1.00 97.69 178 GLU A C 1
ATOM 1361 O O . GLU A 1 178 ? 25.777 7.936 -16.678 1.00 97.69 178 GLU A O 1
ATOM 1366 N N . LYS A 1 179 ? 26.420 7.195 -18.678 1.00 97.81 179 LYS A N 1
ATOM 1367 C CA . LYS A 1 179 ? 25.262 6.302 -18.825 1.00 97.81 179 LYS A CA 1
ATOM 1368 C C . LYS A 1 179 ? 25.204 5.238 -17.725 1.00 97.81 179 LYS A C 1
ATOM 1370 O O . LYS A 1 179 ? 24.110 4.917 -17.263 1.00 97.81 179 LYS A O 1
ATOM 1375 N N . ARG A 1 180 ? 26.350 4.683 -17.313 1.00 97.62 180 ARG A N 1
ATOM 1376 C CA . ARG A 1 180 ? 26.419 3.727 -16.194 1.00 97.62 180 ARG A CA 1
ATOM 1377 C C . ARG A 1 180 ? 26.088 4.411 -14.872 1.00 97.62 180 ARG A C 1
ATOM 1379 O O . ARG A 1 180 ? 25.288 3.876 -14.118 1.00 97.62 180 ARG A O 1
ATOM 1386 N N . GLU A 1 181 ? 26.638 5.594 -14.624 1.00 98.25 181 GLU A N 1
ATOM 1387 C CA . GLU A 1 181 ? 26.362 6.369 -13.407 1.00 98.25 181 GLU A CA 1
ATOM 1388 C C . GLU A 1 181 ? 24.878 6.733 -13.299 1.00 98.25 181 GLU A C 1
ATOM 1390 O O . GLU A 1 181 ? 24.247 6.454 -12.284 1.00 98.25 181 GLU A O 1
ATOM 1395 N N . ARG A 1 182 ? 24.270 7.235 -14.380 1.00 98.12 182 ARG A N 1
ATOM 1396 C CA . ARG A 1 182 ? 22.826 7.516 -14.433 1.00 98.12 182 ARG A CA 1
ATOM 1397 C C . ARG A 1 182 ? 21.984 6.267 -14.166 1.00 98.12 182 ARG A C 1
ATOM 1399 O O . ARG A 1 182 ? 20.962 6.355 -13.490 1.00 98.12 182 ARG A O 1
ATOM 1406 N N . ALA A 1 183 ? 22.404 5.107 -14.675 1.00 97.62 183 ALA A N 1
ATOM 1407 C CA . ALA A 1 183 ? 21.718 3.845 -14.406 1.00 97.62 183 ALA A CA 1
ATOM 1408 C C . ALA A 1 183 ? 21.809 3.442 -12.923 1.00 97.62 183 ALA A C 1
ATOM 1410 O O . ALA A 1 183 ? 20.810 2.997 -12.363 1.00 97.62 183 ALA A O 1
ATOM 1411 N N . MET A 1 184 ? 22.962 3.644 -12.280 1.00 96.81 184 MET A N 1
ATOM 1412 C CA . MET A 1 184 ? 23.141 3.385 -10.845 1.00 96.81 184 MET A CA 1
ATOM 1413 C C . MET A 1 184 ? 22.292 4.325 -9.986 1.00 96.81 184 MET A C 1
ATOM 1415 O O . MET A 1 184 ? 21.583 3.859 -9.102 1.00 96.81 184 MET A O 1
ATOM 1419 N N . VAL A 1 185 ? 22.285 5.625 -10.295 1.00 98.38 185 VAL A N 1
ATOM 1420 C CA . VAL A 1 185 ? 21.455 6.617 -9.586 1.00 98.38 185 VAL A CA 1
ATOM 1421 C C . VAL A 1 185 ? 19.971 6.271 -9.698 1.00 98.38 185 VAL A C 1
ATOM 1423 O O . VAL A 1 185 ? 19.225 6.371 -8.726 1.00 98.38 185 VAL A O 1
ATOM 1426 N N . TYR A 1 186 ? 19.526 5.830 -10.877 1.00 98.00 186 TYR A N 1
ATOM 1427 C CA . TYR A 1 186 ? 18.148 5.383 -11.058 1.00 98.00 186 TYR A CA 1
ATOM 1428 C C . TYR A 1 186 ? 17.825 4.160 -10.187 1.00 98.00 186 TYR A C 1
ATOM 1430 O O . TYR A 1 186 ? 16.794 4.143 -9.520 1.00 98.00 186 TYR A O 1
ATOM 1438 N N . GLN A 1 187 ? 18.717 3.165 -10.142 1.00 97.81 187 GLN A N 1
ATOM 1439 C CA . GLN A 1 187 ? 18.540 1.992 -9.280 1.00 97.81 187 GLN A CA 1
ATOM 1440 C C . GLN A 1 187 ? 18.499 2.366 -7.796 1.00 97.81 187 GLN A C 1
ATOM 1442 O O . GLN A 1 187 ? 17.642 1.877 -7.065 1.00 97.81 187 GLN A O 1
ATOM 1447 N N . GLU A 1 188 ? 19.387 3.250 -7.347 1.00 97.94 188 GLU A N 1
ATOM 1448 C CA . GLU A 1 188 ? 19.411 3.715 -5.961 1.00 97.94 188 GLU A CA 1
ATOM 1449 C C . GLU A 1 188 ? 18.108 4.429 -5.587 1.00 97.94 188 GLU A C 1
ATOM 1451 O O . GLU A 1 188 ? 17.494 4.109 -4.567 1.00 97.94 188 GLU A O 1
ATOM 1456 N N . ARG A 1 189 ? 17.615 5.309 -6.465 1.00 98.50 189 ARG A N 1
ATOM 1457 C CA . ARG A 1 189 ? 16.331 5.992 -6.280 1.00 98.50 189 ARG A CA 1
ATOM 1458 C C . ARG A 1 189 ? 15.156 5.015 -6.219 1.00 98.50 189 ARG A C 1
ATOM 1460 O O . ARG A 1 189 ? 14.267 5.182 -5.389 1.00 98.50 189 ARG A O 1
ATOM 1467 N N . GLU A 1 190 ? 15.147 3.988 -7.063 1.00 97.81 190 GLU A N 1
AT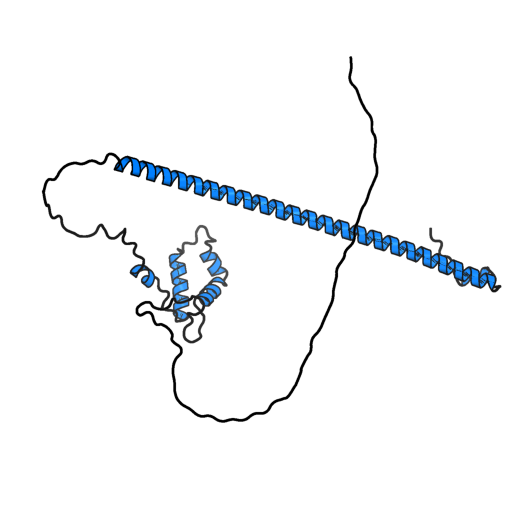OM 1468 C CA . GLU A 1 190 ? 14.143 2.916 -7.015 1.00 97.81 190 GLU A CA 1
ATOM 1469 C C . GLU A 1 190 ? 14.179 2.168 -5.673 1.00 97.81 190 GLU A C 1
ATOM 1471 O O . GLU A 1 190 ? 13.136 1.917 -5.067 1.00 97.81 190 GLU A O 1
ATOM 1476 N N . HIS A 1 191 ? 15.370 1.846 -5.160 1.00 98.44 191 HIS A N 1
ATOM 1477 C CA . HIS A 1 191 ? 15.517 1.216 -3.846 1.00 98.44 191 HIS A CA 1
ATOM 1478 C C . HIS A 1 191 ? 15.049 2.125 -2.706 1.00 98.44 191 HIS A C 1
ATOM 1480 O O . HIS A 1 191 ? 14.398 1.649 -1.772 1.00 98.44 191 HIS A O 1
ATOM 1486 N N . GLU A 1 192 ? 15.342 3.421 -2.780 1.00 98.69 192 GLU A N 1
ATOM 1487 C CA . GLU A 1 192 ? 14.885 4.401 -1.799 1.00 98.69 192 GLU A CA 1
ATOM 1488 C C . GLU A 1 192 ? 13.355 4.518 -1.794 1.00 98.69 192 GLU A C 1
ATOM 1490 O O . GLU A 1 192 ? 12.734 4.491 -0.729 1.00 98.69 192 GLU A O 1
ATOM 1495 N N . LEU A 1 193 ? 12.733 4.576 -2.975 1.00 98.50 193 LEU A N 1
ATOM 1496 C CA . LEU A 1 193 ? 11.277 4.599 -3.107 1.00 98.50 193 LEU A CA 1
ATOM 1497 C C . LEU A 1 193 ? 10.640 3.340 -2.520 1.00 98.50 193 LEU A C 1
ATOM 1499 O O . LEU A 1 193 ? 9.681 3.456 -1.761 1.00 98.50 193 LEU A O 1
ATOM 1503 N N . ARG A 1 194 ? 11.207 2.154 -2.777 1.00 98.44 194 ARG A N 1
ATOM 1504 C CA . ARG A 1 194 ? 10.721 0.898 -2.177 1.00 98.44 194 ARG A CA 1
ATOM 1505 C C . ARG A 1 194 ? 10.815 0.903 -0.652 1.00 98.44 194 ARG A C 1
ATOM 1507 O O . ARG A 1 194 ? 9.901 0.422 0.010 1.00 98.44 194 ARG A O 1
ATOM 1514 N N . ARG A 1 195 ? 11.887 1.461 -0.078 1.00 98.38 195 ARG A N 1
ATOM 1515 C CA . ARG A 1 195 ? 12.011 1.609 1.385 1.00 98.38 195 ARG A CA 1
ATOM 1516 C C . ARG A 1 195 ? 10.935 2.537 1.947 1.00 98.38 195 ARG A C 1
ATOM 1518 O O . ARG A 1 195 ? 10.277 2.171 2.915 1.00 98.38 195 ARG A O 1
ATOM 1525 N N . LYS A 1 196 ? 10.716 3.694 1.315 1.00 98.56 196 LYS A N 1
ATOM 1526 C CA . LYS A 1 196 ? 9.663 4.642 1.718 1.00 98.56 196 LYS A CA 1
ATOM 1527 C C . LYS A 1 196 ? 8.267 4.039 1.581 1.00 98.56 196 LYS A C 1
ATOM 1529 O O . LYS A 1 196 ? 7.423 4.256 2.442 1.00 98.56 196 LYS A O 1
ATOM 1534 N N . GLU A 1 197 ? 8.026 3.255 0.534 1.00 98.12 197 GLU A N 1
ATOM 1535 C CA . GLU A 1 197 ? 6.755 2.558 0.338 1.00 98.12 197 GLU A CA 1
ATOM 1536 C C . GLU A 1 197 ? 6.480 1.553 1.465 1.00 98.12 197 GLU A C 1
ATOM 1538 O O . GLU A 1 197 ? 5.366 1.505 1.984 1.00 98.12 197 GLU A O 1
ATOM 1543 N N . LEU A 1 198 ? 7.488 0.777 1.877 1.00 98.44 198 LEU A N 1
ATOM 1544 C CA . LEU A 1 198 ? 7.364 -0.138 3.014 1.00 98.44 198 LEU A CA 1
ATOM 1545 C C . LEU A 1 198 ? 7.093 0.614 4.320 1.00 98.44 198 LEU A C 1
ATOM 1547 O O . LEU A 1 198 ? 6.175 0.247 5.047 1.00 98.44 198 LEU A O 1
ATOM 1551 N N . GLN A 1 199 ? 7.822 1.701 4.568 1.00 98.44 199 GLN A N 1
ATOM 1552 C CA . GLN A 1 199 ? 7.642 2.523 5.763 1.00 98.44 199 GLN A CA 1
ATOM 1553 C C . GLN A 1 199 ? 6.231 3.124 5.846 1.00 98.44 199 GLN A C 1
ATOM 1555 O O . GLN A 1 199 ? 5.600 3.095 6.898 1.00 98.44 199 GLN A O 1
ATOM 1560 N N . LEU A 1 200 ? 5.694 3.619 4.727 1.00 98.56 200 LEU A N 1
ATOM 1561 C CA . LEU A 1 200 ? 4.324 4.137 4.674 1.00 98.56 200 LEU A CA 1
ATOM 1562 C C . LEU A 1 200 ? 3.274 3.046 4.919 1.00 98.56 200 LEU A C 1
ATOM 1564 O O . LEU A 1 200 ? 2.230 3.325 5.507 1.00 98.56 200 LEU A O 1
ATOM 1568 N N . LYS A 1 201 ? 3.524 1.811 4.467 1.00 98.38 201 LYS A N 1
ATOM 1569 C CA . LYS A 1 201 ? 2.627 0.674 4.726 1.00 98.38 201 LYS A CA 1
ATOM 1570 C C . LYS A 1 201 ? 2.615 0.294 6.203 1.00 98.38 201 LYS A C 1
ATOM 1572 O O . LYS A 1 201 ? 1.536 0.069 6.744 1.00 98.38 201 LYS A O 1
ATOM 1577 N N . GLU A 1 202 ? 3.781 0.259 6.838 1.00 98.31 202 GLU A N 1
ATOM 1578 C CA . GLU A 1 202 ? 3.914 0.009 8.276 1.00 98.31 202 GLU A CA 1
ATOM 1579 C C . GLU A 1 202 ? 3.197 1.093 9.088 1.00 98.31 202 GLU A C 1
ATOM 1581 O O . GLU A 1 202 ? 2.316 0.788 9.887 1.00 98.31 202 GLU A O 1
ATOM 1586 N N . GLU A 1 203 ? 3.446 2.368 8.779 1.00 98.44 203 GLU A N 1
ATOM 1587 C CA . GLU A 1 203 ? 2.786 3.478 9.466 1.00 98.44 203 GLU A CA 1
ATOM 1588 C C . GLU A 1 203 ? 1.257 3.449 9.282 1.00 98.44 203 GLU A C 1
ATOM 1590 O O . GLU A 1 203 ? 0.497 3.723 10.212 1.00 98.44 203 GLU A O 1
ATOM 1595 N N . LYS A 1 204 ? 0.772 3.097 8.084 1.00 98.50 204 LYS A N 1
ATOM 1596 C CA . LYS A 1 204 ? -0.665 2.933 7.824 1.00 98.50 204 LYS A CA 1
ATOM 1597 C C . LYS A 1 204 ? -1.265 1.827 8.691 1.00 98.50 204 LYS A C 1
ATOM 1599 O O . LYS A 1 204 ? -2.325 2.040 9.274 1.00 98.50 204 LYS A O 1
ATOM 1604 N N . HIS A 1 205 ? -0.586 0.689 8.792 1.00 98.62 205 HIS A N 1
ATOM 1605 C CA . 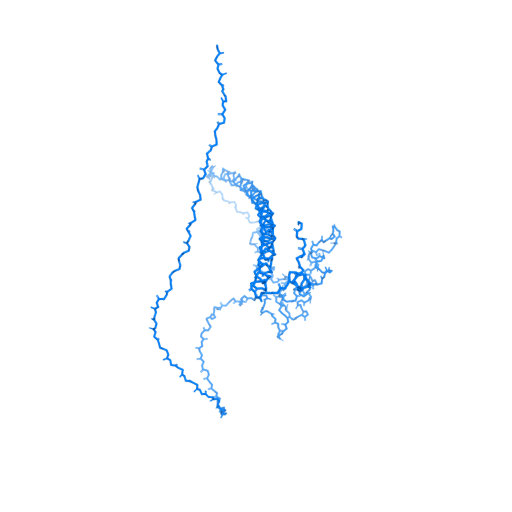HIS A 1 205 ? -1.015 -0.420 9.637 1.00 98.62 205 HIS A CA 1
ATOM 1606 C C . HIS A 1 205 ? -1.052 -0.020 11.121 1.00 98.62 205 HIS A C 1
ATOM 1608 O O . HIS A 1 205 ? -2.028 -0.302 11.814 1.00 98.62 205 HIS A O 1
ATOM 1614 N N . ASP A 1 206 ? -0.047 0.711 11.603 1.00 98.25 206 ASP A N 1
ATOM 1615 C CA . ASP A 1 206 ? -0.015 1.191 12.988 1.00 98.25 206 ASP A CA 1
ATOM 1616 C C . ASP A 1 206 ? -1.139 2.188 13.288 1.00 98.25 206 ASP A C 1
ATOM 1618 O O . ASP A 1 206 ? -1.778 2.111 14.341 1.00 98.25 206 ASP A O 1
ATOM 1622 N N . ARG A 1 207 ? -1.446 3.089 12.347 1.00 98.31 207 ARG A N 1
ATOM 1623 C CA . ARG A 1 207 ? -2.599 3.997 12.458 1.00 98.31 207 ARG A CA 1
ATOM 1624 C C . ARG A 1 207 ? -3.922 3.233 12.499 1.00 98.31 207 ARG A C 1
ATOM 1626 O O . ARG A 1 207 ? -4.788 3.572 13.302 1.00 98.31 207 ARG A O 1
ATOM 1633 N N . GLU A 1 208 ? -4.084 2.213 11.659 1.00 98.50 208 GLU A N 1
ATOM 1634 C CA . GLU A 1 208 ? -5.282 1.365 11.646 1.00 98.50 208 GLU A CA 1
ATOM 1635 C C . GLU A 1 208 ? -5.441 0.597 12.964 1.00 98.50 208 GLU A C 1
ATOM 1637 O O . GLU A 1 208 ? -6.532 0.571 13.538 1.00 98.50 208 GLU A O 1
ATOM 1642 N N . LYS A 1 209 ? -4.346 0.056 13.504 1.00 98.44 209 LYS A N 1
ATOM 1643 C CA . LYS A 1 209 ? -4.335 -0.602 14.814 1.00 98.44 209 LYS A CA 1
ATOM 1644 C C . LYS A 1 209 ? -4.713 0.366 15.938 1.00 98.44 209 LYS A C 1
ATOM 1646 O O . LYS A 1 209 ? -5.586 0.056 16.745 1.00 98.44 209 LYS A O 1
ATOM 1651 N N . ALA A 1 210 ? -4.121 1.561 15.961 1.00 98.50 210 ALA A N 1
ATOM 1652 C CA . ALA A 1 210 ? -4.452 2.583 16.951 1.00 98.50 210 ALA A CA 1
ATOM 1653 C C . ALA A 1 210 ? -5.927 3.013 16.868 1.00 98.50 210 ALA A C 1
ATOM 1655 O O . ALA A 1 210 ? -6.571 3.234 17.895 1.00 98.50 210 ALA A O 1
ATOM 1656 N N . HIS A 1 211 ? -6.482 3.099 15.657 1.00 98.62 211 HIS A N 1
ATOM 1657 C CA . HIS A 1 211 ? -7.900 3.382 15.457 1.00 98.62 211 HIS A CA 1
ATOM 1658 C C . HIS A 1 211 ? -8.790 2.273 16.040 1.00 98.62 211 HIS A C 1
ATOM 1660 O O . HIS A 1 211 ? -9.747 2.575 16.753 1.00 98.62 211 HIS A O 1
ATOM 1666 N N . ALA A 1 212 ? -8.456 1.001 15.803 1.00 98.44 212 ALA A N 1
ATOM 1667 C CA . ALA A 1 212 ? -9.188 -0.132 16.371 1.00 98.44 212 ALA A CA 1
ATOM 1668 C C . ALA A 1 212 ? -9.154 -0.137 17.913 1.00 98.44 212 ALA A C 1
ATOM 1670 O O . ALA A 1 212 ? -10.183 -0.354 18.558 1.00 98.44 212 ALA A O 1
ATOM 1671 N N . ASP A 1 213 ? -8.006 0.183 18.517 1.00 98.50 213 ASP A N 1
ATOM 1672 C CA . ASP A 1 213 ? -7.868 0.285 19.975 1.00 98.50 213 ASP A CA 1
ATOM 1673 C C . ASP A 1 213 ? -8.730 1.414 20.563 1.00 98.50 213 ASP A C 1
ATOM 1675 O O . ASP A 1 213 ? -9.335 1.263 21.631 1.00 98.50 213 ASP A O 1
ATOM 1679 N N . LEU A 1 214 ? -8.804 2.560 19.877 1.00 98.56 214 LEU A N 1
ATOM 1680 C CA . LEU A 1 214 ? -9.680 3.667 20.269 1.00 98.56 214 LEU A CA 1
ATOM 1681 C C . LEU A 1 214 ? -11.157 3.282 20.156 1.00 98.56 214 LEU A C 1
ATOM 1683 O O . LEU A 1 214 ? -11.931 3.587 21.064 1.00 98.56 214 LEU A O 1
ATOM 1687 N N . GLU A 1 215 ? -11.545 2.583 19.091 1.00 98.56 215 GLU A N 1
ATOM 1688 C CA . GLU A 1 215 ? -12.912 2.097 18.904 1.00 98.56 215 GLU A CA 1
ATOM 1689 C C . GLU A 1 215 ? -13.319 1.117 20.015 1.00 98.56 215 GLU A C 1
ATOM 1691 O O . GLU A 1 215 ? -14.420 1.214 20.564 1.00 98.56 215 GLU A O 1
ATOM 1696 N N . LEU A 1 216 ? -12.419 0.212 20.410 1.00 98.56 216 LEU A N 1
ATOM 1697 C CA . LEU A 1 216 ? -12.655 -0.721 21.512 1.00 98.56 216 LEU A CA 1
ATOM 1698 C C . LEU A 1 216 ? -12.842 0.029 22.838 1.00 98.56 216 LEU A C 1
ATOM 1700 O O . LEU A 1 216 ? -13.817 -0.214 23.553 1.00 98.56 216 LEU A O 1
ATOM 1704 N N . LYS A 1 217 ? -11.966 0.994 23.147 1.00 98.50 217 LYS A N 1
ATOM 1705 C CA . LYS A 1 217 ? -12.100 1.844 24.346 1.00 98.50 217 LYS A CA 1
ATOM 1706 C C . LYS A 1 217 ? -13.415 2.618 24.348 1.00 98.50 217 LYS A C 1
ATOM 1708 O O . LYS A 1 217 ? -14.070 2.705 25.385 1.00 98.50 217 LYS A O 1
ATOM 1713 N N . LEU A 1 218 ? -13.819 3.145 23.194 1.00 98.62 218 LEU A N 1
ATOM 1714 C CA . LEU A 1 218 ? -15.084 3.851 23.045 1.00 98.62 218 LEU A CA 1
ATOM 1715 C C . LEU A 1 218 ? -16.269 2.927 23.347 1.00 98.62 218 LEU A C 1
ATOM 1717 O O . LEU A 1 218 ? -17.140 3.300 24.132 1.00 98.62 218 LEU A O 1
ATOM 1721 N N . LYS A 1 219 ? -16.289 1.712 22.786 1.00 98.56 219 LYS A N 1
ATOM 1722 C CA . LYS A 1 219 ? -17.335 0.710 23.057 1.00 98.56 219 LYS A CA 1
ATOM 1723 C C . LYS A 1 219 ? -17.386 0.321 24.534 1.00 98.56 219 LYS A C 1
ATOM 1725 O O . LYS A 1 219 ? -18.472 0.223 25.096 1.00 98.56 219 LYS A O 1
ATOM 1730 N N . LEU A 1 220 ? -16.230 0.176 25.181 1.00 98.50 220 LEU A N 1
ATOM 1731 C CA . LEU A 1 220 ? -16.154 -0.121 26.611 1.00 98.50 220 LEU A CA 1
ATOM 1732 C C . LEU A 1 220 ? -16.769 0.995 27.467 1.00 98.50 220 LEU A C 1
ATOM 1734 O O . LEU A 1 220 ? -17.496 0.713 28.417 1.00 98.50 220 LEU A O 1
ATOM 1738 N N . VAL A 1 221 ? -16.503 2.260 27.133 1.00 98.62 221 VAL A N 1
ATOM 1739 C CA . VAL A 1 221 ? -17.122 3.399 27.827 1.00 98.62 221 VAL A CA 1
ATOM 1740 C C . VAL A 1 221 ? -18.637 3.391 27.635 1.00 98.62 221 VAL A C 1
ATOM 1742 O O . VAL A 1 221 ? -19.357 3.555 28.613 1.00 98.62 221 VAL A O 1
ATOM 1745 N N . HIS A 1 222 ? -19.129 3.149 26.417 1.00 98.44 222 HIS A N 1
ATOM 1746 C CA . HIS A 1 222 ? -20.571 3.062 26.159 1.00 98.44 222 HIS A CA 1
ATOM 1747 C C . HIS A 1 222 ? -21.236 1.947 26.966 1.00 98.44 222 HIS A C 1
ATOM 1749 O O . HIS A 1 222 ? -22.289 2.176 27.551 1.00 98.44 222 HIS A O 1
ATOM 1755 N N . LEU A 1 223 ? -20.603 0.774 27.043 1.00 98.38 223 LEU A N 1
ATOM 1756 C CA . LEU A 1 223 ? -21.098 -0.348 27.835 1.00 98.38 223 LEU A CA 1
ATOM 1757 C C . LEU A 1 223 ? -21.207 0.036 29.315 1.00 98.38 223 LEU A C 1
ATOM 1759 O O . LEU A 1 223 ? -22.278 -0.095 29.899 1.00 98.38 223 LEU A O 1
ATOM 1763 N N . LYS A 1 224 ? -20.147 0.608 29.898 1.00 97.81 224 LYS A N 1
ATOM 1764 C CA . LYS A 1 224 ? -20.167 1.059 31.301 1.00 97.81 224 LYS A CA 1
ATOM 1765 C C . LYS A 1 224 ? -21.203 2.150 31.561 1.00 97.81 224 LYS A C 1
ATOM 1767 O O . LYS A 1 224 ? -21.792 2.209 32.638 1.00 97.81 224 LYS A O 1
ATOM 1772 N N . THR A 1 225 ? -21.409 3.046 30.602 1.00 98.06 225 THR A N 1
ATOM 1773 C CA . THR A 1 225 ? -22.452 4.071 30.701 1.00 98.06 225 THR A CA 1
ATOM 1774 C C . THR A 1 225 ? -23.839 3.432 30.682 1.00 98.06 225 THR A C 1
ATOM 1776 O O . THR A 1 225 ? -24.643 3.739 31.557 1.00 98.06 225 THR A O 1
ATOM 1779 N N . ALA A 1 226 ? -24.092 2.485 29.776 1.00 97.56 226 ALA A N 1
ATOM 1780 C CA . ALA A 1 226 ? -25.359 1.761 29.703 1.00 97.56 226 ALA A CA 1
ATOM 1781 C C . ALA A 1 226 ? -25.650 0.956 30.984 1.00 97.56 226 ALA A C 1
ATOM 1783 O O . ALA A 1 226 ? -26.777 0.972 31.473 1.00 97.56 226 ALA A O 1
ATOM 1784 N N . GLU A 1 227 ? -24.638 0.313 31.577 1.00 96.44 227 GLU A N 1
ATOM 1785 C CA . GLU A 1 227 ? -24.764 -0.377 32.871 1.00 96.44 227 GLU A CA 1
ATOM 1786 C C . GLU A 1 227 ? -25.197 0.580 33.989 1.00 96.44 227 GLU A C 1
ATOM 1788 O O . GLU A 1 227 ? -26.120 0.287 34.754 1.00 96.44 227 GLU A O 1
ATOM 1793 N N . ARG A 1 228 ? -24.566 1.758 34.067 1.00 96.62 228 ARG A N 1
ATOM 1794 C CA . ARG A 1 228 ? -24.925 2.790 35.052 1.00 96.62 228 ARG A CA 1
ATOM 1795 C C . ARG A 1 228 ? -26.341 3.309 34.835 1.00 96.62 228 ARG A C 1
ATOM 1797 O O . ARG A 1 228 ? -27.081 3.464 35.802 1.00 96.62 228 ARG A O 1
ATOM 1804 N N . GLU A 1 229 ? -26.730 3.568 33.591 1.00 97.06 229 GLU A N 1
ATOM 1805 C CA . GLU A 1 229 ? -28.080 4.026 33.257 1.00 97.06 229 GLU A CA 1
ATOM 1806 C C . GLU A 1 229 ? -29.138 2.980 33.621 1.00 97.06 229 GLU A C 1
ATOM 1808 O O . GLU A 1 229 ? -30.148 3.327 34.234 1.00 97.06 229 GLU A O 1
ATOM 1813 N N . ALA A 1 230 ? -28.887 1.701 33.333 1.00 96.06 230 ALA A N 1
ATOM 1814 C CA . ALA A 1 230 ? -29.768 0.605 33.727 1.00 96.06 230 ALA A CA 1
ATOM 1815 C C . ALA A 1 230 ? -29.921 0.520 35.256 1.00 96.06 230 ALA A C 1
ATOM 1817 O O . ALA A 1 230 ? -31.039 0.402 35.764 1.00 96.06 230 ALA A O 1
ATOM 1818 N N . ALA A 1 231 ? -28.824 0.665 36.008 1.00 94.69 231 ALA A N 1
ATOM 1819 C CA . ALA A 1 231 ? -28.867 0.705 37.469 1.00 94.69 231 ALA A CA 1
ATOM 1820 C C . ALA A 1 231 ? -29.686 1.900 37.991 1.00 94.69 231 ALA A C 1
ATOM 1822 O O . ALA A 1 231 ? -30.521 1.744 38.885 1.00 94.69 231 ALA A O 1
ATOM 1823 N N . VAL A 1 232 ? -29.509 3.089 37.406 1.00 96.56 232 VAL A N 1
ATOM 1824 C CA . VAL A 1 232 ? -30.300 4.282 37.753 1.00 96.56 232 VAL A CA 1
ATOM 1825 C C . VAL A 1 232 ? -31.786 4.069 37.450 1.00 96.56 232 VAL A C 1
ATOM 1827 O O . VAL A 1 232 ? -32.628 4.421 38.277 1.00 96.56 232 VAL A O 1
ATOM 1830 N N . GLN A 1 233 ? -32.131 3.454 36.316 1.00 96.75 233 GLN A N 1
ATOM 1831 C CA . GLN A 1 233 ? -33.519 3.128 35.974 1.00 96.75 233 GLN A CA 1
ATOM 1832 C C . GLN A 1 233 ? -34.147 2.156 36.982 1.00 96.75 233 GLN A C 1
ATOM 1834 O O . GLN A 1 233 ? -35.275 2.390 37.423 1.00 96.75 233 GLN A O 1
ATOM 1839 N N . LEU A 1 234 ? -33.416 1.118 37.404 1.00 95.81 234 LEU A N 1
ATOM 1840 C CA . LEU A 1 234 ? -33.869 0.187 38.444 1.00 95.81 234 LEU A CA 1
ATOM 1841 C C . LEU A 1 234 ? -34.105 0.896 39.783 1.00 95.81 234 LEU A C 1
ATOM 1843 O O . LEU A 1 234 ? -35.137 0.682 40.422 1.00 95.81 234 LEU A O 1
ATOM 1847 N N . LEU A 1 235 ? -33.191 1.781 40.194 1.00 95.75 235 LEU A N 1
ATOM 1848 C CA . LEU A 1 235 ? -33.341 2.566 41.422 1.00 95.75 235 LEU A CA 1
ATOM 1849 C C . LEU A 1 235 ? -34.548 3.511 41.356 1.00 95.75 235 LEU A C 1
ATOM 1851 O O . LEU A 1 235 ? -35.316 3.598 42.317 1.00 95.75 235 LEU A O 1
ATOM 1855 N N . LEU A 1 236 ? -34.760 4.178 40.219 1.00 97.38 236 LEU A N 1
ATOM 1856 C CA . LEU A 1 236 ? -35.931 5.028 39.992 1.00 97.38 236 LEU A CA 1
ATOM 1857 C C . LEU A 1 236 ? -37.235 4.223 40.038 1.00 97.38 236 LEU A C 1
ATOM 1859 O O . LEU A 1 236 ? -38.197 4.663 40.667 1.00 97.38 236 LEU A O 1
ATOM 1863 N N . ALA A 1 237 ? -37.279 3.046 39.409 1.00 96.50 237 ALA A N 1
ATOM 1864 C CA . ALA A 1 237 ? -38.447 2.165 39.437 1.00 96.50 237 ALA A CA 1
ATOM 1865 C C . ALA A 1 237 ? -38.758 1.677 40.861 1.00 96.50 237 ALA A C 1
ATOM 1867 O O . ALA A 1 237 ? -39.905 1.745 41.307 1.00 96.50 237 ALA A O 1
ATOM 1868 N N . ARG A 1 238 ? -37.729 1.268 41.611 1.00 95.81 238 ARG A N 1
ATOM 1869 C CA . ARG A 1 238 ? -37.849 0.874 43.020 1.00 95.81 238 ARG A CA 1
ATOM 1870 C C . ARG A 1 238 ? -38.403 2.004 43.885 1.00 95.81 238 ARG A C 1
ATOM 1872 O O . ARG A 1 238 ? -39.311 1.758 44.676 1.00 95.81 238 ARG A O 1
ATOM 1879 N N . LYS A 1 239 ? -37.898 3.229 43.709 1.00 96.62 239 LYS A N 1
ATOM 1880 C CA . LYS A 1 239 ? -38.385 4.408 44.437 1.00 96.62 239 LYS A CA 1
ATOM 1881 C C . LYS A 1 239 ? -39.864 4.674 44.153 1.00 96.62 239 LYS A C 1
ATOM 1883 O O . LYS A 1 239 ? -40.634 4.826 45.090 1.00 96.62 239 LYS A O 1
ATOM 1888 N N . LYS A 1 240 ? -40.285 4.619 42.884 1.00 97.19 240 LYS A N 1
ATOM 1889 C CA . LYS A 1 240 ? -41.701 4.783 42.506 1.00 97.19 240 LYS A CA 1
ATOM 1890 C C . LYS A 1 240 ? -42.624 3.759 43.180 1.00 97.19 240 LYS A C 1
ATOM 1892 O O . LYS A 1 240 ? -43.712 4.121 43.609 1.00 97.19 240 LYS A O 1
ATOM 1897 N N . LEU A 1 241 ? -42.204 2.494 43.291 1.00 96.31 241 LEU A N 1
ATOM 1898 C CA . LEU A 1 241 ? -42.983 1.459 43.990 1.00 96.31 241 LEU A CA 1
ATOM 1899 C C . LEU A 1 241 ? -43.058 1.707 45.501 1.00 96.31 241 LEU A C 1
ATOM 1901 O O . LEU A 1 241 ? -44.094 1.461 46.115 1.00 96.31 241 LEU A O 1
ATOM 1905 N N . GLN A 1 242 ? -41.973 2.204 46.094 1.00 95.31 242 GLN A N 1
ATOM 1906 C CA . GLN A 1 242 ? -41.936 2.561 47.509 1.00 95.31 242 GLN A CA 1
ATOM 1907 C C . GLN A 1 242 ? -42.857 3.750 47.811 1.00 95.31 242 GLN A C 1
ATOM 1909 O O . GLN A 1 242 ? -43.634 3.684 48.761 1.00 95.31 242 GLN A O 1
ATOM 1914 N N . ASP A 1 243 ? -42.828 4.786 46.969 1.00 97.06 243 ASP A N 1
ATOM 1915 C CA . ASP A 1 243 ? -43.721 5.947 47.069 1.00 97.06 243 ASP A CA 1
ATOM 1916 C C . ASP A 1 243 ? -45.202 5.540 46.893 1.00 97.06 243 ASP A C 1
ATOM 1918 O O . ASP A 1 243 ? -46.094 6.162 47.463 1.00 97.06 243 ASP A O 1
ATOM 1922 N N . GLY A 1 244 ? -45.469 4.448 46.163 1.00 96.75 244 GLY A N 1
ATOM 1923 C CA . GLY A 1 244 ? -46.791 3.824 46.025 1.00 96.75 244 GLY A CA 1
ATOM 1924 C C . GLY A 1 244 ? -47.225 2.924 47.193 1.00 96.75 244 GLY A C 1
ATOM 1925 O O . GLY A 1 244 ? -48.263 2.273 47.093 1.00 96.75 244 GLY A O 1
ATOM 1926 N N . GLY A 1 245 ? -46.448 2.845 48.281 1.00 95.94 245 GLY A N 1
ATOM 1927 C CA . GLY A 1 245 ? -46.793 2.082 49.489 1.00 95.94 245 GLY A CA 1
ATOM 1928 C C . GLY A 1 245 ? -46.471 0.582 49.439 1.00 95.94 245 GLY A C 1
ATOM 1929 O O . GLY A 1 245 ? -46.895 -0.164 50.323 1.00 95.94 245 GLY A O 1
ATOM 1930 N N . VAL A 1 246 ? -45.719 0.107 48.440 1.00 95.25 246 VAL A N 1
ATOM 1931 C CA . VAL A 1 246 ? -45.334 -1.312 48.352 1.00 95.25 246 VAL A CA 1
ATOM 1932 C C . VAL A 1 246 ? -44.278 -1.641 49.413 1.00 95.25 246 VAL A C 1
ATOM 1934 O O . VAL A 1 246 ? -43.251 -0.971 49.530 1.00 95.25 246 VAL A O 1
ATOM 1937 N N . ALA A 1 247 ? -44.497 -2.715 50.178 1.00 93.94 247 ALA A N 1
ATOM 1938 C CA . ALA A 1 247 ? -43.563 -3.155 51.212 1.00 93.94 247 ALA A CA 1
ATOM 1939 C C . ALA A 1 247 ? -42.180 -3.499 50.629 1.00 93.94 247 ALA A C 1
ATOM 1941 O O . ALA A 1 247 ? -42.052 -4.194 49.619 1.00 93.94 247 ALA A O 1
ATOM 1942 N N . GLN A 1 248 ? -41.117 -3.083 51.319 1.00 90.50 248 GLN A N 1
ATOM 1943 C CA . GLN A 1 248 ? -39.740 -3.160 50.817 1.00 90.50 248 GLN A CA 1
ATOM 1944 C C . GLN A 1 248 ? -39.255 -4.587 50.513 1.00 90.50 248 GLN A C 1
ATOM 1946 O O . GLN A 1 248 ? -38.465 -4.778 49.587 1.00 90.50 248 GLN A O 1
ATOM 1951 N N . LYS A 1 249 ? -39.768 -5.592 51.241 1.00 91.44 249 LYS 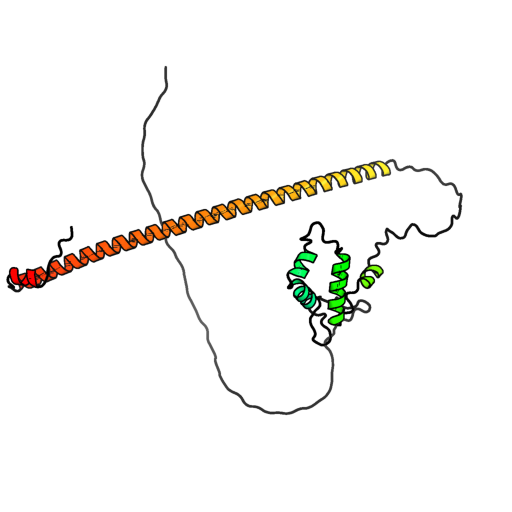A N 1
ATOM 1952 C CA . LYS A 1 249 ? -39.529 -7.019 50.960 1.00 91.44 249 LYS A CA 1
ATOM 1953 C C . LYS A 1 249 ? -40.112 -7.449 49.610 1.00 91.44 249 LYS A C 1
ATOM 1955 O O . LYS A 1 249 ? -39.455 -8.179 48.878 1.00 91.44 249 LYS A O 1
ATOM 1960 N N . GLY A 1 250 ? -41.305 -6.960 49.262 1.00 90.50 250 GLY A N 1
ATOM 1961 C CA . GLY A 1 250 ? -41.936 -7.229 47.968 1.00 90.50 250 GLY A CA 1
ATOM 1962 C C . GLY A 1 250 ? -41.150 -6.605 46.817 1.00 90.50 250 GLY A C 1
ATOM 1963 O O . GLY A 1 250 ? -40.894 -7.263 45.815 1.00 90.50 250 GLY A O 1
ATOM 1964 N N . ILE A 1 251 ? -40.666 -5.370 46.995 1.00 89.94 251 ILE A N 1
ATOM 1965 C CA . ILE A 1 251 ? -39.870 -4.695 45.960 1.00 89.94 251 ILE A CA 1
ATOM 1966 C C . ILE A 1 251 ? -38.524 -5.397 45.730 1.00 89.94 251 ILE A C 1
ATOM 1968 O O . ILE A 1 251 ? -38.104 -5.539 44.587 1.00 89.94 251 ILE A O 1
ATOM 1972 N N . ALA A 1 252 ? -37.861 -5.873 46.790 1.00 90.56 252 ALA A N 1
ATOM 1973 C CA . ALA A 1 252 ? -36.598 -6.606 46.666 1.00 90.56 252 ALA A CA 1
ATOM 1974 C C . ALA A 1 252 ? -36.744 -7.920 45.877 1.00 90.56 252 ALA A C 1
ATOM 1976 O O . ALA A 1 252 ? -35.815 -8.316 45.180 1.00 90.56 252 ALA A O 1
ATOM 1977 N N . HIS A 1 253 ? -37.909 -8.569 45.965 1.00 90.50 253 HIS A N 1
ATOM 1978 C CA . HIS A 1 253 ? -38.198 -9.797 45.227 1.00 90.50 253 HIS A CA 1
ATOM 1979 C C . HIS A 1 253 ? -38.565 -9.537 43.755 1.00 90.50 253 HIS A C 1
ATOM 1981 O O . HIS A 1 253 ? -38.324 -10.392 42.906 1.00 90.50 253 HIS A O 1
ATOM 1987 N N . LEU A 1 254 ? -39.152 -8.370 43.456 1.00 88.81 254 LEU A N 1
ATOM 1988 C CA . LEU A 1 254 ? -39.562 -7.967 42.104 1.00 88.81 254 LEU A CA 1
ATOM 1989 C C . LEU A 1 254 ? -38.426 -7.329 41.293 1.00 88.81 254 LEU A C 1
ATOM 1991 O O . LEU A 1 254 ? -38.372 -7.504 40.081 1.00 88.81 254 LEU A O 1
ATOM 1995 N N . LEU A 1 255 ? -37.534 -6.581 41.947 1.00 91.06 255 LEU A N 1
ATOM 1996 C CA . LEU A 1 255 ? -36.419 -5.869 41.319 1.00 91.06 255 LEU A CA 1
ATOM 1997 C C . LEU A 1 255 ? -35.122 -6.135 42.102 1.00 91.06 255 LEU A C 1
ATOM 1999 O O . LEU A 1 255 ? -34.708 -5.298 42.915 1.00 91.06 255 LEU A O 1
ATOM 2003 N N . PRO A 1 256 ? -34.479 -7.298 41.889 1.00 84.62 256 PRO A N 1
ATOM 2004 C CA . PRO A 1 256 ? -33.216 -7.621 42.533 1.00 84.62 256 PRO A CA 1
ATOM 2005 C C . PRO A 1 256 ? -32.139 -6.640 42.071 1.00 84.62 256 PRO A C 1
ATOM 2007 O O . PRO A 1 256 ? -31.898 -6.483 40.875 1.00 84.62 256 PRO A O 1
ATOM 2010 N N . ILE A 1 257 ? -31.468 -5.985 43.017 1.00 83.25 257 ILE A N 1
ATOM 2011 C CA . ILE A 1 257 ? -30.237 -5.263 42.706 1.00 83.25 257 ILE A CA 1
ATOM 2012 C C . ILE A 1 257 ? -29.155 -6.334 42.632 1.00 83.25 257 ILE A C 1
ATOM 2014 O O . ILE A 1 257 ? -28.747 -6.866 43.663 1.00 83.25 257 ILE A O 1
ATOM 2018 N N . SER A 1 258 ? -28.723 -6.689 41.424 1.00 73.56 258 SER A N 1
ATOM 2019 C CA . SER A 1 258 ? -27.458 -7.399 41.258 1.00 73.56 258 SER A CA 1
ATOM 2020 C C . SER A 1 258 ? -26.376 -6.508 41.861 1.00 73.56 258 SER A C 1
ATOM 2022 O O . SER A 1 258 ? -26.217 -5.376 41.400 1.00 73.56 258 SER A O 1
ATOM 2024 N N . SER A 1 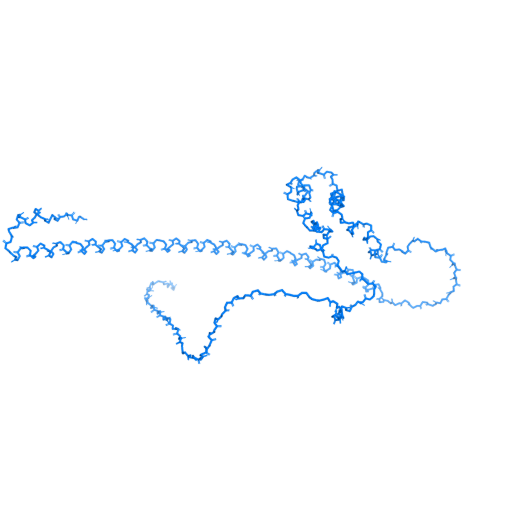259 ? -25.696 -6.961 42.917 1.00 56.56 259 SER A N 1
ATOM 2025 C CA . SER A 1 259 ? -24.530 -6.257 43.453 1.00 56.56 259 SER A CA 1
ATOM 2026 C C . SER A 1 259 ? -23.532 -6.078 42.316 1.00 56.56 259 SER A C 1
ATOM 2028 O O . SER A 1 259 ? -22.930 -7.043 41.857 1.00 56.56 259 SER A O 1
ATOM 2030 N N . VAL A 1 260 ? -23.437 -4.854 41.809 1.00 55.50 260 VAL A N 1
ATOM 2031 C CA . VAL A 1 260 ? -22.391 -4.449 40.879 1.00 55.50 260 VAL A CA 1
ATOM 2032 C C . VAL A 1 260 ? -21.178 -4.169 41.766 1.00 55.50 260 VAL A C 1
ATOM 2034 O O . VAL A 1 260 ? -21.130 -3.110 42.392 1.00 55.50 260 VAL A O 1
ATOM 2037 N N . GLU A 1 261 ? -20.301 -5.164 41.935 1.00 38.62 261 GLU A N 1
ATOM 2038 C CA . GLU A 1 261 ? -18.950 -4.969 42.499 1.00 38.62 261 GLU A CA 1
ATOM 2039 C C . GLU A 1 261 ? -18.074 -4.131 41.557 1.00 38.62 261 GLU A C 1
ATOM 2041 O O . GLU A 1 261 ? -18.161 -4.325 40.320 1.00 38.62 261 GLU A O 1
#

Organism: NCBI:txid4795